Protein AF-A0A6N0LXG9-F1 (afdb_monomer)

Secondary structure (DSSP, 8-state):
-------HHHHHHHHT-S-SS-EEHHHHHHHHT-S-HHHHHHHHHHHS-BTTTEEEEEEPP-SSSSPPEEEEE-HHHHHHHHHHS-SHHHHHHHHHHHHHHHHHHHHHHHHS----THHHHHHHHHHHHHHHHHHHHHHHHHHHHHHHHHHHHHHHHHHHHHHHH-HHHHHHHHHHHHHHHHHHHH-TT---

Sequence (192 aa):
MTQLTFDKTLALSIYNSDEQFPIDLDDAWLWLGWASKQKALDCLVANFEEGTDFLTLGKKASNGGRPGKHIMLTVDCFKCFAMMSGTEQGKVIRKYFIECESIAKEANIKALPSVSTSKLTELKANDALVRHHIRVLESELAEKRMELQSIQKELFTEAKAVLDANPELARAVLDAREIIERAKQANKYLSV

Foldseek 3Di:
DPQDEDDPVNLVVLVPDPDQFSAWLVNLCSNLVPPDSVVLVVVLVVPHDDPRFKHFPQFDDDPDDDTDTTMTGGSVSSLVSLVPSPGPSSVVSVVVVVVVVVVVVVVVVVPPPPPPCVVVVVVVVVVVVVVVVVVVVVVVVVVVVVVVVVVVVVVVVVVVVVCVVCVPVVVVVVVVVVVLVVVCVVDVVSPD

Mean predicted aligned error: 14.53 Å

pLDDT: mean 88.17, std 10.86, range [38.28, 98.25]

Radius of gyration: 45.46 Å; Cα contacts (8 Å, |Δi|>4): 126; chains: 1; bounding box: 71×35×119 Å

Nearest PDB structures (foldseek):
  6r10-assembly1_G  TM=2.224E-01  e=5.012E+00  Thermus thermophilus HB8

Solvent-accessible surface area (backbone atoms only — not comparable to full-atom values): 10934 Å² total; per-residue (Å²): 129,82,82,75,70,80,47,76,67,56,53,50,54,57,69,70,44,93,55,77,48,71,38,47,50,76,56,52,32,59,39,32,55,53,96,42,65,66,62,47,49,54,53,45,66,73,75,49,49,79,80,77,30,29,42,77,84,47,72,37,90,52,103,64,79,83,59,47,78,32,40,27,24,18,70,67,42,51,52,54,46,24,65,67,60,82,27,73,44,4,52,53,54,34,51,51,53,53,49,51,54,50,51,51,50,52,51,52,65,69,65,48,77,83,70,72,58,65,63,58,54,52,52,52,54,52,51,54,51,52,56,51,53,51,54,52,52,53,51,54,50,51,53,54,51,51,54,51,52,51,51,53,51,51,53,50,54,52,55,48,52,58,43,71,75,35,55,65,62,50,50,53,54,51,54,52,50,52,52,50,54,52,48,33,71,78,33,82,85,62,75,124

Structure (mmCIF, N/CA/C/O backbone):
data_AF-A0A6N0LXG9-F1
#
_entry.id   AF-A0A6N0LXG9-F1
#
loop_
_atom_site.group_PDB
_atom_site.id
_atom_site.type_symbol
_atom_site.label_atom_id
_atom_site.label_alt_id
_atom_site.label_comp_id
_atom_site.label_asym_id
_atom_site.label_entity_id
_atom_site.label_seq_id
_atom_site.pdbx_PDB_ins_code
_atom_site.Cartn_x
_atom_site.Cartn_y
_atom_site.Cartn_z
_atom_site.occupancy
_atom_site.B_iso_or_equiv
_atom_site.auth_seq_id
_atom_site.auth_comp_id
_atom_site.auth_asym_id
_atom_site.auth_atom_id
_atom_site.pdbx_PDB_model_num
ATOM 1 N N . MET A 1 1 ? -22.051 -7.727 46.822 1.00 38.28 1 MET A N 1
ATOM 2 C CA . MET A 1 1 ? -21.808 -7.758 45.367 1.00 38.28 1 MET A CA 1
ATOM 3 C C . MET A 1 1 ? -20.443 -7.148 45.147 1.00 38.28 1 MET A C 1
ATOM 5 O O . MET A 1 1 ? -20.271 -5.967 45.417 1.00 38.28 1 MET A O 1
ATOM 9 N N . THR A 1 2 ? -19.457 -7.968 44.805 1.00 41.66 2 THR A N 1
ATOM 10 C CA . THR A 1 2 ? -18.150 -7.502 44.338 1.00 41.66 2 THR A CA 1
ATOM 11 C C . THR A 1 2 ? -18.393 -6.626 43.114 1.00 41.66 2 THR A C 1
ATOM 13 O O . THR A 1 2 ? -19.013 -7.082 42.157 1.00 41.66 2 THR A O 1
ATOM 16 N N . GLN A 1 3 ? -18.006 -5.350 43.165 1.00 52.50 3 GLN A N 1
ATOM 17 C CA . GLN A 1 3 ? -18.036 -4.514 41.969 1.00 52.50 3 GLN A CA 1
ATOM 18 C C . GLN A 1 3 ? -17.026 -5.110 40.993 1.00 52.50 3 GLN A C 1
ATOM 20 O O . GLN A 1 3 ? -15.826 -5.074 41.256 1.00 52.50 3 GLN A O 1
ATOM 25 N N . LEU A 1 4 ? -17.517 -5.741 39.928 1.00 61.47 4 LEU A N 1
ATOM 26 C CA . LEU A 1 4 ? -16.671 -6.282 38.878 1.00 61.47 4 LEU A CA 1
ATOM 27 C C . LEU A 1 4 ? -16.015 -5.092 38.169 1.00 61.47 4 LEU A C 1
ATOM 29 O O . LEU A 1 4 ? -16.681 -4.338 37.464 1.00 61.47 4 LEU A O 1
ATOM 33 N N . THR A 1 5 ? -14.732 -4.869 38.425 1.00 79.88 5 THR A N 1
ATOM 34 C CA . THR A 1 5 ? -13.948 -3.797 37.806 1.00 79.88 5 THR A CA 1
ATOM 35 C C . THR A 1 5 ? -13.254 -4.324 36.560 1.00 79.88 5 THR A C 1
ATOM 37 O O . THR A 1 5 ? -12.648 -5.392 36.613 1.00 79.88 5 THR A O 1
ATOM 40 N N . PHE A 1 6 ? -13.301 -3.571 35.460 1.00 86.19 6 PHE A N 1
ATOM 41 C CA . PHE A 1 6 ? -12.573 -3.927 34.245 1.00 86.19 6 PHE A CA 1
ATOM 42 C C . PHE A 1 6 ? -11.065 -3.825 34.479 1.00 86.19 6 PHE A C 1
ATOM 44 O O . PHE A 1 6 ? -10.564 -2.763 34.855 1.00 86.19 6 PHE A O 1
ATOM 51 N N . ASP A 1 7 ? -10.342 -4.918 34.253 1.00 89.56 7 ASP A N 1
ATOM 52 C CA . ASP A 1 7 ? -8.893 -4.987 34.405 1.00 89.56 7 ASP A CA 1
ATOM 53 C C . ASP A 1 7 ? -8.218 -5.613 33.172 1.00 89.56 7 ASP A C 1
ATOM 55 O O . ASP A 1 7 ? -8.866 -6.048 32.216 1.00 89.56 7 ASP A O 1
ATOM 59 N N . LYS A 1 8 ? -6.880 -5.634 33.177 1.00 88.44 8 LYS A N 1
ATOM 60 C CA . LYS A 1 8 ? -6.091 -6.167 32.054 1.00 88.44 8 LYS A CA 1
ATOM 61 C C . LYS A 1 8 ? -6.341 -7.662 31.824 1.00 88.44 8 LYS A C 1
ATOM 63 O O . LYS A 1 8 ? -6.274 -8.119 30.687 1.00 88.44 8 LYS A O 1
ATOM 68 N N . THR A 1 9 ? -6.603 -8.414 32.891 1.00 90.50 9 THR A N 1
ATOM 69 C CA . THR A 1 9 ? -6.843 -9.862 32.834 1.00 90.50 9 THR A CA 1
ATOM 70 C C . THR A 1 9 ? -8.153 -10.154 32.116 1.00 90.50 9 THR A C 1
ATOM 72 O O . THR A 1 9 ? -8.189 -10.980 31.206 1.00 90.50 9 THR A O 1
ATOM 75 N N . LEU A 1 10 ? -9.206 -9.426 32.482 1.00 91.12 10 LEU A N 1
ATOM 76 C CA . LEU A 1 10 ? -10.522 -9.511 31.871 1.00 91.12 10 LEU A CA 1
ATOM 77 C C . LEU A 1 10 ? -10.495 -9.065 30.409 1.00 91.12 10 LEU A C 1
ATOM 79 O O . LEU A 1 10 ? -11.074 -9.721 29.548 1.00 91.12 10 LEU A O 1
ATOM 83 N N . ALA A 1 11 ? -9.779 -7.981 30.104 1.00 90.25 11 ALA A N 1
ATOM 84 C CA . ALA A 1 11 ? -9.615 -7.538 28.725 1.00 90.25 11 ALA A CA 1
ATOM 85 C C . ALA A 1 11 ? -8.975 -8.628 27.848 1.00 90.25 11 ALA A C 1
ATOM 87 O O . ALA A 1 11 ? -9.426 -8.868 26.728 1.00 90.25 11 ALA A O 1
ATOM 88 N N . LEU A 1 12 ? -7.959 -9.321 28.374 1.00 90.00 12 LEU A N 1
ATOM 89 C CA . LEU A 1 12 ? -7.291 -10.415 27.676 1.00 90.00 12 LEU A CA 1
ATOM 90 C C . LEU A 1 12 ? -8.194 -11.649 27.529 1.00 90.00 12 LEU A C 1
ATOM 92 O O . LEU A 1 12 ? -8.190 -12.272 26.471 1.00 90.00 12 LEU A O 1
ATOM 96 N N . SER A 1 13 ? -8.983 -11.999 28.551 1.00 92.00 13 SER A N 1
ATOM 97 C CA . SER A 1 13 ? -9.905 -13.139 28.465 1.00 92.00 13 SER A CA 1
ATOM 98 C C . SER A 1 13 ? -11.022 -12.897 27.453 1.00 92.00 13 SER A C 1
ATOM 100 O O . SER A 1 13 ? -11.377 -13.805 26.714 1.00 92.00 13 SER A O 1
ATOM 102 N N . ILE A 1 14 ? -11.545 -11.670 27.394 1.00 91.81 14 ILE A N 1
ATOM 103 C CA . ILE A 1 14 ? -12.542 -11.255 26.403 1.00 91.81 14 ILE A CA 1
ATOM 104 C C . ILE A 1 14 ? -11.948 -11.312 24.991 1.00 91.81 14 ILE A C 1
ATOM 106 O O . ILE A 1 14 ? -12.593 -11.816 24.078 1.00 91.81 14 ILE A O 1
ATOM 110 N N . TYR A 1 15 ? -10.721 -10.814 24.807 1.00 88.50 15 TYR A N 1
ATOM 111 C CA . TYR A 1 15 ? -10.070 -10.781 23.494 1.00 88.50 15 TYR A CA 1
ATOM 112 C C . TYR A 1 15 ? -9.729 -12.177 22.955 1.00 88.50 15 TYR A C 1
ATOM 114 O O . TYR A 1 15 ? -9.795 -12.398 21.752 1.00 88.50 15 TYR A O 1
ATOM 122 N N . ASN A 1 16 ? -9.375 -13.114 23.837 1.00 90.25 16 ASN A N 1
ATOM 123 C CA . ASN A 1 16 ? -9.067 -14.500 23.474 1.00 90.25 16 ASN A CA 1
ATOM 124 C C . ASN A 1 16 ? -10.307 -15.408 23.424 1.00 90.25 16 ASN A C 1
ATOM 126 O O . ASN A 1 16 ? -10.156 -16.619 23.274 1.00 90.25 16 ASN A O 1
ATOM 130 N N . SER A 1 17 ? -11.508 -14.861 23.617 1.00 90.81 17 SER A N 1
ATOM 131 C CA . SER A 1 17 ? -12.741 -15.633 23.502 1.00 90.81 17 SER A CA 1
ATOM 132 C C . SER A 1 17 ? -13.005 -16.006 22.044 1.00 90.81 17 SER A C 1
ATOM 134 O O . SER A 1 17 ? -12.850 -15.174 21.152 1.00 90.81 17 SER A O 1
ATOM 136 N N . ASP A 1 18 ? -13.470 -17.233 21.813 1.00 92.00 18 ASP A N 1
ATOM 137 C CA . ASP A 1 18 ? -13.956 -17.677 20.500 1.00 92.00 18 ASP A CA 1
ATOM 138 C C . ASP A 1 18 ? -15.397 -17.196 20.219 1.00 92.00 18 ASP A C 1
ATOM 140 O O . ASP A 1 18 ? -15.926 -17.378 19.120 1.00 92.00 18 ASP A O 1
ATOM 144 N N . GLU A 1 19 ? -16.065 -16.593 21.208 1.00 93.44 19 GLU A N 1
ATOM 145 C CA . GLU A 1 19 ? -17.415 -16.056 21.049 1.00 93.44 19 GLU A CA 1
ATOM 146 C C . GLU A 1 19 ? -17.406 -14.729 20.283 1.00 93.44 19 GLU A C 1
ATOM 148 O O . GLU A 1 19 ? -16.658 -13.808 20.602 1.00 93.44 19 GLU A O 1
ATOM 153 N N . GLN A 1 20 ? -18.315 -14.588 19.315 1.00 93.94 20 GLN A N 1
ATOM 154 C CA . GLN A 1 20 ? -18.438 -13.365 18.514 1.00 93.94 20 GLN A CA 1
ATOM 155 C C . GLN A 1 20 ? -18.922 -12.155 19.336 1.00 93.94 20 GLN A C 1
ATOM 157 O O . GLN A 1 20 ? -18.486 -11.029 19.094 1.00 93.94 20 GLN A O 1
ATOM 162 N N . PHE A 1 21 ? -19.798 -12.381 20.323 1.00 96.69 21 PHE A N 1
ATOM 163 C CA . PHE A 1 21 ? -20.373 -11.344 21.191 1.00 96.69 21 PHE A CA 1
ATOM 164 C C . PHE A 1 21 ? -20.108 -11.669 22.674 1.00 96.69 21 PHE A C 1
ATOM 166 O O . PHE A 1 21 ? -21.042 -12.020 23.394 1.00 96.69 21 PHE A O 1
ATOM 173 N N . PRO A 1 22 ? -18.849 -11.596 23.144 1.00 96.06 22 PRO A N 1
ATOM 174 C CA . PRO A 1 22 ? -18.457 -12.127 24.452 1.00 96.06 22 PRO A CA 1
ATOM 175 C C . PRO A 1 22 ? -18.819 -11.220 25.641 1.00 96.06 22 PRO A C 1
ATOM 177 O O . PRO A 1 22 ? -18.541 -11.572 26.785 1.00 96.06 22 PRO A O 1
ATOM 180 N N . ILE A 1 23 ? -19.368 -10.021 25.409 1.00 95.62 23 ILE A N 1
ATOM 181 C CA . ILE A 1 23 ? -19.534 -8.996 26.451 1.00 95.62 23 ILE A CA 1
ATOM 182 C C . ILE A 1 23 ? -21.012 -8.720 26.720 1.00 95.62 23 ILE A C 1
ATOM 184 O O . ILE A 1 23 ? -21.714 -8.244 25.836 1.00 95.62 23 ILE A O 1
ATOM 188 N N . ASP A 1 24 ? -21.477 -8.918 27.953 1.00 94.69 24 ASP A N 1
ATOM 189 C CA . ASP A 1 24 ? -22.828 -8.521 28.370 1.00 94.69 24 ASP A CA 1
ATOM 190 C C . ASP A 1 24 ? -22.909 -7.001 28.608 1.00 94.69 24 ASP A C 1
ATOM 192 O O . ASP A 1 24 ? -22.042 -6.403 29.252 1.00 94.69 24 ASP A O 1
ATOM 196 N N . LEU A 1 25 ? -23.976 -6.357 28.125 1.00 94.75 25 LEU A N 1
ATOM 197 C CA . LEU A 1 25 ? -24.234 -4.934 28.353 1.00 94.75 25 LEU A CA 1
ATOM 198 C C . LEU A 1 25 ? -24.344 -4.575 29.844 1.00 94.75 25 LEU A C 1
ATOM 200 O O . LEU A 1 25 ? -24.007 -3.451 30.215 1.00 94.75 25 LEU A O 1
ATOM 204 N N . ASP A 1 26 ? -24.839 -5.484 30.691 1.00 91.69 26 ASP A N 1
ATOM 205 C CA . ASP A 1 26 ? -24.892 -5.279 32.145 1.00 91.69 26 ASP A CA 1
ATOM 206 C C . ASP A 1 26 ? -23.502 -5.024 32.722 1.00 91.69 26 ASP A C 1
ATOM 208 O O . ASP A 1 26 ? -23.316 -4.094 33.510 1.00 91.69 26 ASP A O 1
ATOM 212 N N . ASP A 1 27 ? -22.525 -5.802 32.272 1.00 93.69 27 ASP A N 1
ATOM 213 C CA . ASP A 1 27 ? -21.149 -5.672 32.714 1.00 93.69 27 ASP A CA 1
ATOM 214 C C . ASP A 1 27 ? -20.472 -4.476 32.036 1.00 93.69 27 ASP A C 1
ATOM 216 O O . ASP A 1 27 ? -19.871 -3.636 32.708 1.00 93.69 27 ASP A O 1
ATOM 220 N N . ALA A 1 28 ? -20.658 -4.322 30.720 1.00 94.31 28 ALA A N 1
ATOM 221 C CA . ALA A 1 28 ? -20.088 -3.222 29.948 1.00 94.31 28 ALA A CA 1
ATOM 222 C C . ALA A 1 28 ? -20.496 -1.848 30.490 1.00 94.31 28 ALA A C 1
ATOM 224 O O . ALA A 1 28 ? -19.655 -0.959 30.617 1.00 94.31 28 ALA A O 1
ATOM 225 N N . TRP A 1 29 ? -21.771 -1.658 30.845 1.00 93.62 29 TRP A N 1
ATOM 226 C CA . TRP A 1 29 ? -22.235 -0.434 31.500 1.00 93.62 29 TRP A CA 1
ATOM 227 C C . TRP A 1 29 ? -21.420 -0.163 32.765 1.00 93.62 29 TRP A C 1
ATOM 229 O O . TRP A 1 29 ? -20.878 0.940 32.911 1.00 93.62 29 TRP A O 1
ATOM 239 N N . LEU A 1 30 ? -21.359 -1.138 33.676 1.00 93.25 30 LEU A N 1
ATOM 240 C CA . LEU A 1 30 ? -20.710 -0.981 34.976 1.00 93.25 30 LEU A CA 1
ATOM 241 C C . LEU A 1 30 ? -19.224 -0.660 34.809 1.00 93.25 30 LEU A C 1
ATOM 243 O O . LEU A 1 30 ? -18.733 0.292 35.416 1.00 93.25 30 LEU A O 1
ATOM 247 N N . TRP A 1 31 ? -18.541 -1.383 33.923 1.00 94.94 31 TRP A N 1
ATOM 248 C CA . TRP A 1 31 ? -17.139 -1.158 33.576 1.00 94.94 31 TRP A CA 1
ATOM 249 C C . TRP A 1 31 ? -16.891 0.238 33.022 1.00 94.94 31 TRP A C 1
ATOM 251 O O . TRP A 1 31 ? -15.937 0.901 33.414 1.00 94.94 31 TRP A O 1
ATOM 261 N N . LEU A 1 32 ? -17.771 0.710 32.141 1.00 93.69 32 LEU A N 1
ATOM 262 C CA . LEU A 1 32 ? -17.681 2.042 31.555 1.00 93.69 32 LEU A CA 1
ATOM 263 C C . LEU A 1 32 ? -18.129 3.144 32.518 1.00 93.69 32 LEU A C 1
ATOM 265 O O . LEU A 1 32 ? -17.981 4.317 32.193 1.00 93.69 32 LEU A O 1
ATOM 269 N N . GLY A 1 33 ? -18.657 2.824 33.699 1.00 92.62 33 GLY A N 1
ATOM 270 C CA . GLY A 1 33 ? -19.028 3.817 34.705 1.00 92.62 33 GLY A CA 1
ATOM 271 C C . GLY A 1 33 ? -20.192 4.719 34.289 1.00 92.62 33 GLY A C 1
ATOM 272 O O . GLY A 1 33 ? -20.247 5.879 34.702 1.00 92.62 33 GLY A O 1
ATOM 273 N N . TRP A 1 34 ? -21.119 4.227 33.459 1.00 91.25 34 TRP A N 1
ATOM 274 C CA . TRP A 1 34 ? -22.343 4.978 33.167 1.00 91.25 34 TRP A CA 1
ATOM 275 C C . TRP A 1 34 ? -23.231 5.085 34.411 1.00 91.25 34 TRP A C 1
ATOM 277 O O . TRP A 1 34 ? -23.392 4.133 35.173 1.00 91.25 34 TRP A O 1
ATOM 287 N N . ALA A 1 35 ? -23.883 6.237 34.581 1.00 89.19 35 ALA A N 1
ATOM 288 C CA . ALA A 1 35 ? -24.785 6.468 35.710 1.00 89.19 35 ALA A CA 1
ATOM 289 C C . ALA A 1 35 ? -26.055 5.594 35.666 1.00 89.19 35 ALA A C 1
ATOM 291 O O . ALA A 1 35 ? -26.660 5.335 36.703 1.00 89.19 35 ALA A O 1
ATOM 292 N N . SER A 1 36 ? -26.489 5.154 34.480 1.00 91.69 36 SER A N 1
ATOM 293 C CA . SER A 1 36 ? -27.650 4.272 34.334 1.00 91.69 36 SER A CA 1
ATOM 294 C C . SER A 1 36 ? -27.535 3.349 33.122 1.00 91.69 36 SER A C 1
ATOM 296 O O . SER A 1 36 ? -27.054 3.766 32.065 1.00 91.69 36 SER A O 1
ATOM 298 N N . LYS A 1 37 ? -28.077 2.125 33.250 1.00 90.81 37 LYS A N 1
ATOM 299 C CA . LYS A 1 37 ? -28.194 1.169 32.133 1.00 90.81 37 LYS A CA 1
ATOM 300 C C . LYS A 1 37 ? -28.897 1.770 30.940 1.00 90.81 37 LYS A C 1
ATOM 302 O O . LYS A 1 37 ? -28.497 1.540 29.812 1.00 90.81 37 LYS A O 1
ATOM 307 N N . GLN A 1 38 ? -29.983 2.497 31.204 1.00 91.75 38 GLN A N 1
ATOM 308 C CA . GLN A 1 38 ? -30.845 2.994 30.144 1.00 91.75 38 GLN A CA 1
ATOM 309 C C . GLN A 1 38 ? -30.081 3.968 29.251 1.00 91.75 38 GLN A C 1
ATOM 311 O O . GLN A 1 38 ? -30.148 3.836 28.042 1.00 91.75 38 GLN A O 1
ATOM 316 N N . LYS A 1 39 ? -29.260 4.856 29.830 1.00 92.38 39 LYS A N 1
ATOM 317 C CA . LYS A 1 39 ? -28.412 5.761 29.044 1.00 92.38 39 LYS A CA 1
ATOM 318 C C . LYS A 1 39 ? -27.364 5.012 28.226 1.00 92.38 39 LYS A C 1
ATOM 320 O O . LYS A 1 39 ? -27.130 5.370 27.078 1.00 92.38 39 LYS A O 1
ATOM 325 N N . ALA A 1 40 ? -26.751 3.980 28.809 1.00 93.75 40 ALA A N 1
ATOM 326 C CA . ALA A 1 40 ? -25.815 3.124 28.088 1.00 93.75 40 ALA A CA 1
ATOM 327 C C . ALA A 1 40 ? -26.509 2.414 26.911 1.00 93.75 40 ALA A C 1
ATOM 329 O O . ALA A 1 40 ? -25.985 2.412 25.803 1.00 93.75 40 ALA A O 1
ATOM 330 N N . LEU A 1 41 ? -27.714 1.886 27.133 1.00 94.44 41 LEU A N 1
ATOM 331 C CA . LEU A 1 41 ? -28.529 1.240 26.109 1.00 94.44 41 LEU A CA 1
ATOM 332 C C . LEU A 1 41 ? -28.951 2.210 24.998 1.00 94.44 41 LEU A C 1
ATOM 334 O O . LEU A 1 41 ? -28.816 1.877 23.827 1.00 94.44 41 LEU A O 1
ATOM 338 N N . ASP A 1 42 ? -29.438 3.398 25.352 1.00 94.06 42 ASP A N 1
ATOM 339 C CA . ASP A 1 42 ? -29.855 4.414 24.382 1.00 94.06 42 ASP A CA 1
ATOM 340 C C . ASP A 1 42 ? -28.664 4.848 23.514 1.00 94.06 42 ASP A C 1
ATOM 342 O O . ASP A 1 42 ? -28.792 4.977 22.300 1.00 94.06 42 ASP A O 1
ATOM 346 N N . CYS A 1 43 ? -27.485 5.011 24.126 1.00 94.19 43 CYS A N 1
ATOM 347 C CA . CYS A 1 43 ? -26.245 5.310 23.413 1.00 94.19 43 CYS A CA 1
ATOM 348 C C . CYS A 1 43 ? -25.825 4.162 22.485 1.00 94.19 43 CYS A C 1
ATOM 350 O O . CYS A 1 43 ? -25.453 4.417 21.341 1.00 94.19 43 CYS A O 1
ATOM 352 N N . LEU A 1 44 ? -25.919 2.912 22.950 1.00 96.00 44 LEU A N 1
ATOM 353 C CA . LEU A 1 44 ? -25.596 1.732 22.150 1.00 96.00 44 LEU A CA 1
ATOM 354 C C . LEU A 1 44 ? -26.483 1.666 20.897 1.00 96.00 44 LEU A C 1
ATOM 356 O O . LEU A 1 44 ? -25.980 1.644 19.782 1.00 96.00 44 LEU A O 1
ATOM 360 N N . VAL A 1 45 ? -27.804 1.718 21.079 1.00 95.19 45 VAL A N 1
ATOM 361 C CA . VAL A 1 45 ? -28.780 1.601 19.981 1.00 95.19 45 VAL A CA 1
ATOM 362 C C . VAL A 1 45 ? -28.702 2.780 19.006 1.00 95.19 45 VAL A C 1
ATOM 364 O O . VAL A 1 45 ? -29.019 2.623 17.832 1.00 95.19 45 VAL A O 1
ATOM 367 N N . ALA A 1 46 ? -28.288 3.964 19.465 1.00 96.44 46 ALA A N 1
ATOM 368 C CA . ALA A 1 46 ? -28.161 5.138 18.604 1.00 96.44 46 ALA A CA 1
ATOM 369 C C . ALA A 1 46 ? -26.894 5.143 17.730 1.00 96.44 46 ALA A C 1
ATOM 371 O O . ALA A 1 46 ? -26.886 5.829 16.711 1.00 96.44 46 ALA A O 1
ATOM 372 N N . ASN A 1 47 ? -25.824 4.446 18.134 1.00 96.81 47 ASN A N 1
ATOM 373 C CA . ASN A 1 47 ? -24.501 4.571 17.503 1.00 96.81 47 ASN A CA 1
ATOM 374 C C . ASN A 1 47 ? -23.948 3.268 16.912 1.00 96.81 47 ASN A C 1
ATOM 376 O O . ASN A 1 47 ? -22.935 3.319 16.219 1.00 96.81 47 ASN A O 1
ATOM 380 N N . PHE A 1 48 ? -24.581 2.128 17.185 1.00 97.31 48 PHE A N 1
ATOM 381 C CA . PHE A 1 48 ? -24.112 0.805 16.777 1.00 97.31 48 PHE A CA 1
ATOM 382 C C . PHE A 1 48 ? -25.230 0.006 16.104 1.00 97.31 48 PHE A C 1
ATOM 384 O O . PHE A 1 48 ? -26.414 0.267 16.329 1.00 97.31 48 PHE A O 1
ATOM 391 N N . GLU A 1 49 ? -24.859 -0.974 15.285 1.00 97.62 49 GLU A N 1
ATOM 392 C CA . GLU A 1 49 ? -25.794 -1.775 14.495 1.00 97.62 49 GLU A CA 1
ATOM 393 C C . GLU A 1 49 ? -26.107 -3.127 15.163 1.00 97.62 49 GLU A C 1
ATOM 395 O O . GLU A 1 49 ? -25.217 -3.924 15.472 1.00 97.62 49 GLU A O 1
ATOM 400 N N . GLU A 1 50 ? -27.396 -3.419 15.362 1.00 96.69 50 GLU A N 1
ATOM 401 C CA . GLU A 1 50 ? -27.845 -4.730 15.844 1.00 96.69 50 GLU A CA 1
ATOM 402 C C . GLU A 1 50 ? -27.609 -5.807 14.770 1.00 96.69 50 GLU A C 1
ATOM 404 O O . GLU A 1 50 ? -27.974 -5.630 13.612 1.00 96.69 50 GLU A O 1
ATOM 409 N N . GLY A 1 51 ? -27.015 -6.939 15.149 1.00 95.81 51 GLY A N 1
ATOM 410 C CA . GLY A 1 51 ? -26.595 -8.007 14.233 1.00 95.81 51 GLY A CA 1
ATOM 411 C C . GLY A 1 51 ? -25.116 -7.943 13.847 1.00 95.81 51 GLY A C 1
ATOM 412 O O . GLY A 1 51 ? -24.528 -8.988 13.570 1.00 95.81 51 GLY A O 1
ATOM 413 N N . THR A 1 52 ? -24.510 -6.754 13.903 1.00 96.19 52 THR A N 1
ATOM 414 C CA . THR A 1 52 ? -23.087 -6.533 13.596 1.00 96.19 52 THR A CA 1
ATOM 415 C C . THR A 1 52 ? -22.290 -6.243 14.868 1.00 96.19 52 THR A C 1
ATOM 417 O O . THR A 1 52 ? -21.344 -6.957 15.193 1.00 96.19 52 THR A O 1
ATOM 420 N N . ASP A 1 53 ? -22.697 -5.220 15.619 1.00 97.75 53 ASP A N 1
ATOM 421 C CA . ASP A 1 53 ? -21.983 -4.717 16.794 1.00 97.75 53 ASP A CA 1
ATOM 422 C C . ASP A 1 53 ? -22.512 -5.315 18.103 1.00 97.75 53 ASP A C 1
ATOM 424 O O . ASP A 1 53 ? -21.753 -5.562 19.044 1.00 97.75 53 ASP A O 1
ATOM 428 N N . PHE A 1 54 ? -23.820 -5.573 18.169 1.00 97.88 54 PHE A N 1
ATOM 429 C CA . PHE A 1 54 ? -24.465 -6.199 19.321 1.00 97.88 54 PHE A CA 1
ATOM 430 C C . PHE A 1 54 ? -25.644 -7.095 18.921 1.00 97.88 54 PHE A C 1
ATOM 432 O O . PHE A 1 54 ? -26.217 -6.948 17.845 1.00 97.88 54 PHE A O 1
ATOM 439 N N . LEU A 1 55 ? -26.042 -8.005 19.812 1.00 96.62 55 LEU A N 1
ATOM 440 C CA . LEU A 1 55 ? -27.210 -8.876 19.665 1.00 96.62 55 LEU A CA 1
ATOM 441 C C . LEU A 1 55 ? -28.159 -8.748 20.853 1.00 96.62 55 LEU A C 1
ATOM 443 O O . LEU A 1 55 ? -27.724 -8.792 22.004 1.00 96.62 55 LEU A O 1
ATOM 447 N N . THR A 1 56 ? -29.466 -8.700 20.585 1.00 94.62 56 THR A N 1
ATOM 448 C CA . THR A 1 56 ? -30.499 -8.870 21.615 1.00 94.62 56 THR A CA 1
ATOM 449 C C . THR A 1 56 ? -30.937 -10.334 21.704 1.00 94.62 56 THR A C 1
ATOM 451 O O . THR A 1 56 ? -31.668 -10.830 20.852 1.00 94.62 56 THR A O 1
ATOM 454 N N . LEU A 1 57 ? -30.572 -11.023 22.787 1.00 89.31 57 LEU A N 1
ATOM 455 C CA . LEU A 1 57 ? -30.897 -12.442 23.005 1.00 89.31 57 LEU A CA 1
ATOM 456 C C . LEU A 1 57 ? -32.277 -12.673 23.654 1.00 89.31 57 LEU A C 1
ATOM 458 O O . LEU A 1 57 ? -32.640 -13.799 23.989 1.00 89.31 57 LEU A O 1
ATOM 462 N N . GLY A 1 58 ? -33.055 -11.608 23.865 1.00 84.75 58 GLY A N 1
ATOM 463 C CA . GLY A 1 58 ? -34.385 -11.651 24.477 1.00 84.75 58 GLY A CA 1
ATOM 464 C C . GLY A 1 58 ? -34.438 -10.961 25.839 1.00 84.75 58 GLY A C 1
ATOM 465 O O . GLY A 1 58 ? -33.810 -9.923 26.048 1.00 84.75 58 GLY A O 1
ATOM 466 N N . LYS A 1 59 ? -35.243 -11.495 26.766 1.00 84.44 59 LYS A N 1
ATOM 467 C CA . LYS A 1 59 ? -35.399 -10.949 28.125 1.00 84.44 59 LYS A CA 1
ATOM 468 C C . LYS A 1 59 ? -34.499 -11.699 29.103 1.00 84.44 59 LYS A C 1
ATOM 470 O O . LYS A 1 59 ? -34.548 -12.924 29.154 1.00 84.44 59 LYS A O 1
ATOM 475 N N . LYS A 1 60 ? -33.746 -10.968 29.924 1.00 80.19 60 LYS A N 1
ATOM 476 C CA . LYS A 1 60 ? -32.986 -11.536 31.045 1.00 80.19 60 LYS A CA 1
ATOM 477 C C . LYS A 1 60 ? -33.914 -11.663 32.254 1.00 80.19 60 LYS A C 1
ATOM 479 O O . LYS A 1 60 ? -34.622 -10.706 32.576 1.00 80.19 60 LYS A O 1
ATOM 484 N N . ALA A 1 61 ? -33.951 -12.832 32.894 1.00 73.56 61 ALA A N 1
ATOM 485 C CA . ALA A 1 61 ? -34.768 -13.042 34.088 1.00 73.56 61 ALA A CA 1
ATOM 486 C C . ALA A 1 61 ? -34.356 -12.053 35.192 1.00 73.56 61 ALA A C 1
ATOM 488 O O . ALA A 1 61 ? -33.167 -11.858 35.440 1.00 73.56 61 ALA A O 1
ATOM 489 N N . SER A 1 62 ? -35.332 -11.415 35.837 1.00 73.31 62 SER A N 1
ATOM 490 C CA . SER A 1 62 ? -35.097 -10.512 36.962 1.00 73.31 62 SER A CA 1
ATOM 491 C C . SER A 1 62 ? -35.664 -11.116 38.244 1.00 73.31 62 SER A C 1
ATOM 493 O O . SER A 1 62 ? -36.777 -11.638 38.254 1.00 73.31 62 SER A O 1
ATOM 495 N 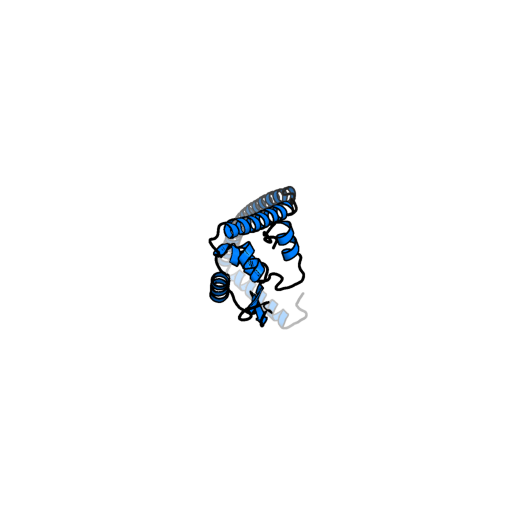N . ASN A 1 63 ? -34.939 -10.982 39.358 1.00 63.81 63 ASN A N 1
ATOM 496 C CA . ASN A 1 63 ? -35.412 -11.385 40.692 1.00 63.81 63 ASN A CA 1
ATOM 497 C C . ASN A 1 63 ? -36.426 -10.373 41.292 1.00 63.81 63 ASN A C 1
ATOM 499 O O . ASN A 1 63 ? -36.592 -10.295 42.505 1.00 63.81 63 ASN A O 1
ATOM 503 N N . GLY A 1 64 ? -37.078 -9.573 40.436 1.00 56.53 64 GLY A N 1
ATOM 504 C CA . GLY A 1 64 ? -38.014 -8.492 40.762 1.00 56.53 64 GLY A CA 1
ATOM 505 C C . GLY A 1 64 ? -38.090 -7.440 39.639 1.00 56.53 64 GLY A C 1
ATOM 506 O O . GLY A 1 64 ? -37.091 -7.159 38.980 1.00 56.53 64 GLY A O 1
ATOM 507 N N . GLY A 1 65 ? -39.271 -6.856 39.393 1.00 68.50 65 GLY A N 1
ATOM 508 C CA . GLY A 1 65 ? -39.489 -5.808 38.376 1.00 68.50 65 GLY A CA 1
ATOM 509 C C . GLY A 1 65 ? -39.669 -6.306 36.928 1.00 68.50 65 GLY A C 1
ATOM 510 O O . GLY A 1 65 ? -39.786 -7.503 36.680 1.00 68.50 65 GLY A O 1
ATOM 511 N N . ARG A 1 66 ? -39.722 -5.376 35.955 1.00 69.94 66 ARG A N 1
ATOM 512 C CA . ARG A 1 66 ? -39.862 -5.696 34.517 1.00 69.94 66 ARG A CA 1
ATOM 513 C C . ARG A 1 66 ? -38.539 -6.270 33.976 1.00 69.94 66 ARG A C 1
ATOM 515 O O . ARG A 1 66 ? -37.528 -5.576 34.073 1.00 69.94 66 ARG A O 1
ATOM 522 N N . PRO A 1 67 ? -38.535 -7.465 33.355 1.00 72.81 67 PRO A N 1
ATOM 523 C CA . PRO A 1 67 ? -37.330 -8.051 32.766 1.00 72.81 67 PRO A CA 1
ATOM 524 C C . PRO A 1 67 ? -36.702 -7.130 31.712 1.00 72.81 67 PRO A C 1
ATOM 526 O O . PRO A 1 67 ? -37.400 -6.658 30.806 1.00 72.81 67 PRO A O 1
ATOM 529 N N . GLY A 1 68 ? -35.396 -6.882 31.830 1.00 79.31 68 GLY A N 1
ATOM 530 C CA . GLY A 1 68 ? -34.619 -6.091 30.871 1.00 79.31 68 GLY A CA 1
ATOM 531 C C . GLY A 1 68 ? -34.217 -6.895 29.630 1.00 79.31 68 GLY A C 1
ATOM 532 O O . GLY A 1 68 ? -34.277 -8.126 29.633 1.00 79.31 68 GLY A O 1
ATOM 533 N N . LYS A 1 69 ? -33.791 -6.205 28.564 1.00 86.88 69 LYS A N 1
ATOM 534 C CA . LYS A 1 69 ? -33.188 -6.855 27.388 1.00 86.88 69 LYS A CA 1
ATOM 535 C C . LYS A 1 69 ? -31.827 -7.458 27.762 1.00 86.88 69 LYS A C 1
ATOM 537 O O . LYS A 1 69 ? -31.038 -6.795 28.441 1.00 86.88 69 LYS A O 1
ATOM 542 N N . HIS A 1 70 ? -31.578 -8.690 27.325 1.00 92.88 70 HIS A N 1
ATOM 543 C CA . HIS A 1 70 ? -30.268 -9.335 27.375 1.00 92.88 70 HIS A CA 1
ATOM 544 C C . HIS A 1 70 ? -29.519 -8.977 26.094 1.00 92.88 70 HIS A C 1
ATOM 546 O O . HIS A 1 70 ? -29.980 -9.335 25.009 1.00 92.88 70 HIS A O 1
ATOM 552 N N . ILE A 1 71 ? -28.443 -8.205 26.222 1.00 95.94 71 ILE A N 1
ATOM 553 C CA . ILE A 1 71 ? -27.715 -7.645 25.084 1.00 95.94 71 ILE A CA 1
ATOM 554 C C . ILE A 1 71 ? -26.251 -8.024 25.213 1.00 95.94 71 ILE A C 1
ATOM 556 O O . ILE A 1 71 ? -25.656 -7.773 26.258 1.00 95.94 71 ILE A O 1
ATOM 560 N N . MET A 1 72 ? -25.706 -8.590 24.142 1.00 96.81 72 MET A N 1
ATOM 561 C CA . MET A 1 72 ? -24.310 -9.003 24.040 1.00 96.81 72 MET A CA 1
ATOM 562 C C . MET A 1 72 ? -23.605 -8.170 22.969 1.00 96.81 72 MET A C 1
ATOM 564 O O . MET A 1 72 ? -24.193 -7.913 21.923 1.00 96.81 72 MET A O 1
ATOM 568 N N . LEU A 1 73 ? -22.372 -7.740 23.216 1.00 97.50 73 LEU A N 1
ATOM 569 C CA . LEU A 1 73 ? -21.589 -6.847 22.364 1.00 97.50 73 LEU A CA 1
ATOM 570 C C . LEU A 1 73 ? -20.359 -7.578 21.824 1.00 97.50 73 LEU A C 1
ATOM 572 O O . LEU A 1 73 ? -19.771 -8.411 22.520 1.00 97.50 73 LEU A O 1
ATOM 576 N N . THR A 1 74 ? -19.930 -7.219 20.614 1.00 97.69 74 THR A N 1
ATOM 577 C CA . THR A 1 74 ? -18.600 -7.593 20.120 1.00 97.69 74 THR A CA 1
ATOM 578 C C . THR A 1 74 ? -17.510 -6.844 20.890 1.00 97.69 74 THR A C 1
ATOM 580 O O . THR A 1 74 ? -17.737 -5.783 21.484 1.00 97.69 74 THR A O 1
ATOM 583 N N . VAL A 1 75 ? -16.286 -7.376 20.854 1.00 95.50 75 VAL A N 1
ATOM 584 C CA . VAL A 1 75 ? -15.119 -6.717 21.462 1.00 95.50 75 VAL A CA 1
ATOM 585 C C . VAL A 1 75 ? -14.871 -5.345 20.830 1.00 95.50 75 VAL A C 1
ATOM 587 O O . VAL A 1 75 ? -14.593 -4.378 21.539 1.00 95.50 75 VAL A O 1
ATOM 590 N N . ASP A 1 76 ? -15.010 -5.236 19.509 1.00 95.50 76 ASP A N 1
ATOM 591 C C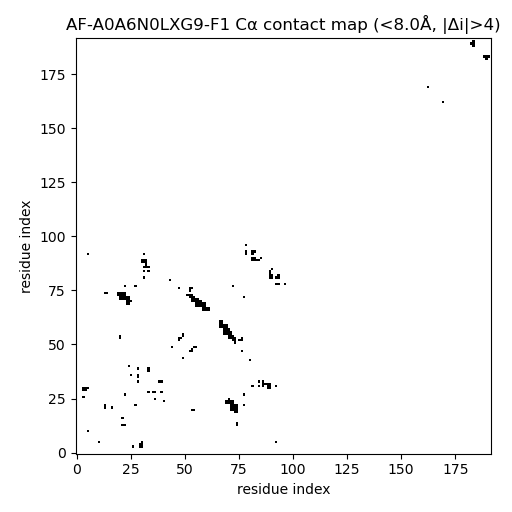A . ASP A 1 76 ? -14.792 -3.979 18.791 1.00 95.50 76 ASP A CA 1
ATOM 592 C C . ASP A 1 76 ? -15.889 -2.949 19.078 1.00 95.50 76 ASP A C 1
ATOM 594 O O . ASP A 1 76 ? -15.572 -1.782 19.329 1.00 95.50 76 ASP A O 1
ATOM 598 N N . CYS A 1 77 ? -17.152 -3.380 19.177 1.00 96.88 77 CYS A N 1
ATOM 599 C CA . CYS A 1 77 ? -18.239 -2.524 19.647 1.00 96.88 77 CYS A CA 1
ATOM 600 C C . CYS A 1 77 ? -17.924 -1.964 21.038 1.00 96.88 77 CYS A C 1
ATOM 602 O O . CYS A 1 77 ? -17.999 -0.755 21.248 1.00 96.88 77 CYS A O 1
ATOM 604 N N . PHE A 1 78 ? -17.486 -2.805 21.980 1.00 96.00 78 PHE A N 1
ATOM 605 C CA . PHE A 1 78 ? -17.135 -2.352 23.325 1.00 96.00 78 PHE A CA 1
ATOM 606 C C . PHE A 1 78 ? -15.961 -1.363 23.348 1.00 96.00 78 PHE A C 1
ATOM 608 O O . PHE A 1 78 ? -16.023 -0.371 24.077 1.00 96.00 78 PHE A O 1
ATOM 615 N N . LYS A 1 79 ? -14.915 -1.573 22.534 1.00 94.38 79 LYS A N 1
ATOM 616 C CA . LYS A 1 79 ? -13.807 -0.607 22.397 1.00 94.38 79 LYS A CA 1
ATOM 617 C C . LYS A 1 79 ? -14.329 0.755 21.948 1.00 94.38 79 LYS A C 1
ATOM 619 O O . LYS A 1 79 ? -14.052 1.762 22.601 1.00 94.38 79 LYS A O 1
ATOM 624 N N . CYS A 1 80 ? -15.113 0.790 20.873 1.00 95.38 80 CYS A N 1
ATOM 625 C CA . CYS A 1 80 ? -15.729 2.014 20.363 1.00 95.38 80 CYS A CA 1
ATOM 626 C C . CYS A 1 80 ? -16.653 2.650 21.410 1.00 95.38 80 CYS A C 1
ATOM 628 O O . CYS A 1 80 ? -16.601 3.858 21.648 1.00 95.38 80 CYS A O 1
ATOM 630 N N . PHE A 1 81 ? -17.434 1.836 22.118 1.00 95.06 81 PHE A N 1
ATOM 631 C CA . PHE A 1 81 ? -18.338 2.298 23.160 1.00 95.06 81 PHE A CA 1
ATOM 632 C C . PHE A 1 81 ? -17.582 2.940 24.334 1.00 95.06 81 PHE A C 1
ATOM 634 O O . PHE A 1 81 ? -17.985 3.998 24.827 1.00 95.06 81 PHE A O 1
ATOM 641 N N . ALA A 1 82 ? -16.426 2.385 24.715 1.00 93.75 82 ALA A N 1
ATOM 642 C CA . ALA A 1 82 ? -15.514 2.987 25.685 1.00 93.75 82 ALA A CA 1
ATOM 643 C C . ALA A 1 82 ? -14.945 4.330 25.212 1.00 93.75 82 ALA A C 1
ATOM 645 O O . ALA A 1 82 ? -14.773 5.252 26.011 1.00 93.75 82 ALA A O 1
ATOM 646 N N . MET A 1 83 ? -14.676 4.472 23.910 1.00 92.50 83 MET A N 1
ATOM 647 C CA . MET A 1 83 ? -14.206 5.736 23.342 1.00 92.50 83 MET A CA 1
ATOM 648 C C . MET A 1 83 ? -15.275 6.833 23.377 1.00 92.50 83 MET A C 1
ATOM 650 O O . MET A 1 83 ? -14.923 8.007 23.527 1.00 92.50 83 MET A O 1
ATOM 654 N N . MET A 1 84 ? -16.551 6.455 23.265 1.00 91.50 84 MET A N 1
ATOM 655 C CA . MET A 1 84 ? -17.694 7.370 23.202 1.00 91.50 84 MET A CA 1
ATOM 656 C C . MET A 1 84 ? -18.305 7.709 24.564 1.00 91.50 84 MET A C 1
ATOM 658 O O . MET A 1 84 ? -19.003 8.715 24.675 1.00 91.50 84 MET A O 1
ATOM 662 N N . SER A 1 85 ? -18.065 6.906 25.606 1.00 88.69 85 SER A N 1
ATOM 663 C CA . SER A 1 85 ? -18.805 7.029 26.869 1.00 88.69 85 SER A CA 1
ATOM 664 C C . SER A 1 85 ? -18.615 8.363 27.597 1.00 88.69 85 SER A C 1
ATOM 666 O O . SER A 1 85 ? -19.465 8.755 28.392 1.00 88.69 85 SER A O 1
ATOM 668 N N . GLY A 1 86 ? -17.497 9.060 27.370 1.00 88.19 86 GLY A N 1
ATOM 669 C CA . GLY A 1 86 ? -17.190 10.340 28.018 1.00 88.19 86 GLY A CA 1
ATOM 670 C C . GLY A 1 86 ? -16.966 10.255 29.536 1.00 88.19 86 GLY A C 1
ATOM 671 O O . GLY A 1 86 ? -16.752 11.281 30.181 1.00 88.19 86 GLY A O 1
ATOM 672 N N . THR A 1 87 ? -16.981 9.051 30.112 1.00 93.00 87 THR A N 1
ATOM 673 C CA . THR A 1 87 ? -16.779 8.778 31.540 1.00 93.00 87 THR A CA 1
ATOM 674 C C . THR A 1 87 ? -15.294 8.633 31.878 1.00 93.00 87 THR A C 1
ATOM 676 O O . THR A 1 87 ? -14.480 8.287 31.022 1.00 93.00 87 THR A O 1
ATOM 679 N N . GLU A 1 88 ? -14.913 8.843 33.143 1.00 93.25 88 GLU A N 1
ATOM 680 C CA . GLU A 1 88 ? -13.521 8.626 33.575 1.00 93.25 88 GLU A CA 1
ATOM 681 C C . GLU A 1 88 ? -13.080 7.167 33.393 1.00 93.25 88 GLU A C 1
ATOM 683 O O . GLU A 1 88 ? -11.978 6.917 32.907 1.00 93.25 88 GLU A O 1
ATOM 688 N N . GLN A 1 89 ? -13.961 6.202 33.678 1.00 91.81 89 GLN A N 1
ATOM 689 C CA . GLN A 1 89 ? -13.663 4.785 33.445 1.00 91.81 89 GLN A CA 1
ATOM 690 C C . GLN A 1 89 ? -13.513 4.463 31.954 1.00 91.81 89 GLN A C 1
ATOM 692 O O . GLN A 1 89 ? -12.555 3.803 31.559 1.00 91.81 89 GLN A O 1
ATOM 697 N N . GLY A 1 90 ? -14.379 5.013 31.096 1.00 92.06 90 GLY A N 1
ATOM 698 C CA . GLY A 1 90 ? -14.237 4.871 29.647 1.00 92.06 90 GLY A CA 1
ATOM 699 C C . GLY A 1 90 ? -12.926 5.452 29.122 1.00 92.06 90 GLY A C 1
ATOM 700 O O . GLY A 1 90 ? -12.263 4.824 28.300 1.00 92.06 90 GLY A O 1
ATOM 701 N N . LYS A 1 91 ? -12.471 6.595 29.657 1.00 92.44 91 LYS A N 1
ATOM 702 C CA . LYS A 1 91 ? -11.154 7.168 29.320 1.00 92.44 91 LYS A CA 1
ATOM 703 C C . LYS A 1 91 ? -10.002 6.239 29.707 1.00 92.44 91 LYS A C 1
ATOM 705 O O . LYS A 1 91 ? -9.046 6.132 28.939 1.00 92.44 91 LYS A O 1
ATOM 710 N N . VAL A 1 92 ? -10.065 5.591 30.873 1.00 92.75 92 VAL A N 1
ATOM 711 C CA . VAL A 1 92 ? -9.046 4.621 31.315 1.00 92.75 92 VAL A CA 1
ATOM 712 C C . VAL A 1 92 ? -9.022 3.407 30.386 1.00 92.75 92 VAL A C 1
ATOM 714 O O . VAL A 1 92 ? -7.962 3.057 29.870 1.00 92.75 92 VAL A O 1
ATOM 717 N N . ILE A 1 93 ? -10.188 2.824 30.104 1.00 93.06 93 ILE A N 1
ATOM 718 C CA . ILE A 1 93 ? -10.327 1.651 29.230 1.00 93.06 93 ILE A CA 1
ATOM 719 C C . ILE A 1 93 ? -9.870 1.975 27.800 1.00 93.06 93 ILE A C 1
ATOM 721 O O . ILE A 1 93 ? -9.094 1.228 27.207 1.00 93.06 93 ILE A O 1
ATOM 725 N N . ARG A 1 94 ? -10.260 3.137 27.263 1.00 91.69 94 ARG A N 1
ATOM 726 C CA . ARG A 1 94 ? -9.787 3.634 25.964 1.00 91.69 94 ARG A CA 1
ATOM 727 C C . ARG A 1 94 ? -8.263 3.728 25.913 1.00 91.69 94 ARG A C 1
ATOM 729 O O . ARG A 1 94 ? -7.666 3.291 24.935 1.00 91.69 94 ARG A O 1
ATOM 736 N N . LYS A 1 95 ? -7.630 4.322 26.932 1.00 91.81 95 LYS A N 1
ATOM 737 C CA . LYS A 1 95 ? -6.164 4.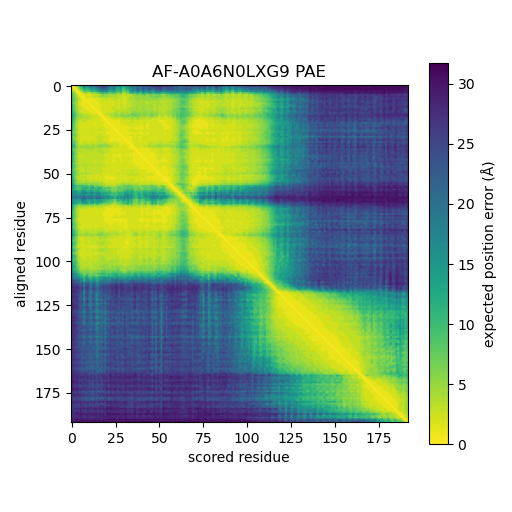455 26.983 1.00 91.81 95 LYS A CA 1
ATOM 738 C C . LYS A 1 95 ? -5.482 3.092 26.977 1.00 91.81 95 LYS A C 1
ATOM 740 O O . LYS A 1 95 ? -4.496 2.936 26.269 1.00 91.81 95 LYS A O 1
ATOM 745 N N . TYR A 1 96 ? -6.035 2.127 27.708 1.00 91.88 96 TYR A N 1
ATOM 746 C CA . TYR A 1 96 ? -5.525 0.761 27.726 1.00 91.88 96 TYR A CA 1
ATOM 747 C C . TYR A 1 96 ? -5.541 0.120 26.329 1.00 91.88 96 TYR A C 1
ATOM 749 O O . TYR A 1 96 ? -4.508 -0.363 25.876 1.00 91.88 96 TYR A O 1
ATOM 757 N N . PHE A 1 97 ? -6.665 0.176 25.605 1.00 91.38 97 PHE A N 1
ATOM 758 C CA . PHE A 1 97 ? -6.727 -0.401 24.255 1.00 91.38 97 PHE A CA 1
ATOM 759 C C . PHE A 1 97 ? -5.804 0.316 23.257 1.00 91.38 97 PHE A C 1
ATOM 761 O O . PHE A 1 97 ? -5.129 -0.350 22.476 1.00 91.38 97 PHE A O 1
ATOM 768 N N . ILE A 1 98 ? -5.693 1.648 23.335 1.00 90.94 98 ILE A N 1
ATOM 769 C CA . ILE A 1 98 ? -4.744 2.423 22.514 1.00 90.94 98 ILE A CA 1
ATOM 770 C C . ILE A 1 98 ? -3.292 2.013 22.808 1.00 90.94 98 ILE A C 1
ATOM 772 O O . ILE A 1 98 ? -2.483 1.888 21.889 1.00 90.94 98 ILE A O 1
ATOM 776 N N . GLU A 1 99 ? -2.946 1.796 24.077 1.00 92.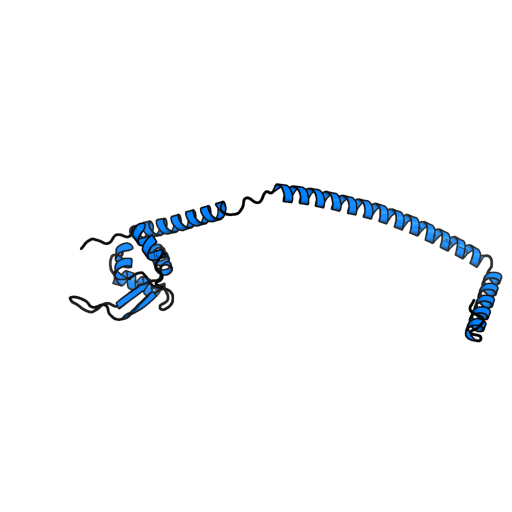50 99 GLU A N 1
ATOM 777 C CA . GLU A 1 99 ? -1.614 1.337 24.476 1.00 92.50 99 GLU A CA 1
ATOM 778 C C . GLU A 1 99 ? -1.319 -0.058 23.905 1.00 92.50 99 GLU A C 1
ATOM 780 O O . GLU A 1 99 ? -0.256 -0.266 23.319 1.00 92.50 99 GLU A O 1
ATOM 785 N N . CYS A 1 100 ? -2.275 -0.988 23.985 1.00 90.25 100 CYS A N 1
ATOM 786 C CA . CYS A 1 100 ? -2.152 -2.313 23.376 1.00 90.25 100 CYS A CA 1
ATOM 787 C C . CYS A 1 100 ? -1.922 -2.243 21.857 1.00 90.25 100 CYS A C 1
ATOM 789 O O . CYS A 1 100 ? -1.032 -2.924 21.347 1.00 90.25 100 CYS A O 1
ATOM 791 N N . GLU A 1 101 ? -2.670 -1.401 21.138 1.00 89.75 101 GLU A N 1
ATOM 792 C CA . GLU A 1 101 ? -2.488 -1.190 19.695 1.00 89.75 101 GLU A CA 1
ATOM 793 C C . GLU A 1 101 ? -1.115 -0.585 19.367 1.00 89.75 101 GLU A C 1
ATOM 795 O O . GLU A 1 101 ? -0.459 -1.013 18.413 1.00 89.75 101 GLU A O 1
ATOM 800 N N . SER A 1 102 ? -0.639 0.365 20.179 1.00 91.44 102 SER A N 1
ATOM 801 C CA . SER A 1 102 ? 0.696 0.955 20.027 1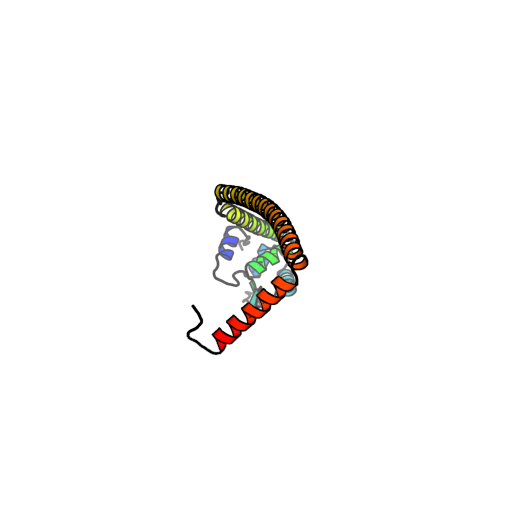.00 91.44 102 SER A CA 1
ATOM 802 C C . SER A 1 102 ? 1.796 -0.090 20.211 1.00 91.44 102 SER A C 1
ATOM 804 O O . SER A 1 102 ? 2.688 -0.201 19.369 1.00 91.44 102 SER A O 1
ATOM 806 N N . ILE A 1 103 ? 1.706 -0.904 21.268 1.00 90.06 103 ILE A N 1
ATOM 807 C CA . ILE A 1 103 ? 2.660 -1.986 21.546 1.00 90.06 103 ILE A CA 1
ATOM 808 C C . ILE A 1 103 ? 2.662 -3.003 20.400 1.00 90.06 103 ILE A C 1
ATOM 810 O O . ILE A 1 103 ? 3.729 -3.391 19.922 1.00 90.06 103 ILE A O 1
ATOM 814 N N . ALA A 1 104 ? 1.484 -3.411 19.918 1.00 87.12 104 ALA A N 1
ATOM 815 C CA . ALA A 1 104 ? 1.363 -4.349 18.805 1.00 87.12 104 ALA A CA 1
ATOM 816 C C . ALA A 1 104 ? 1.977 -3.786 17.513 1.00 87.12 104 ALA A C 1
ATOM 818 O O . ALA A 1 104 ? 2.702 -4.490 16.807 1.00 87.12 104 ALA A O 1
ATOM 819 N N . LYS A 1 105 ? 1.751 -2.498 17.225 1.00 87.62 105 LYS A N 1
ATOM 820 C CA . LYS A 1 105 ? 2.341 -1.809 16.072 1.00 87.62 105 LYS A CA 1
ATOM 821 C C . LYS A 1 105 ? 3.863 -1.749 16.167 1.00 87.62 105 LYS A C 1
ATOM 823 O O . LYS A 1 105 ? 4.544 -2.043 15.188 1.00 87.62 105 LYS A O 1
ATOM 828 N N . GLU A 1 106 ? 4.408 -1.406 17.330 1.00 86.62 106 GLU A N 1
ATOM 829 C CA . GLU A 1 106 ? 5.856 -1.394 17.550 1.00 86.62 106 GLU A CA 1
ATOM 830 C C . GLU A 1 106 ? 6.480 -2.785 17.425 1.00 86.62 106 GLU A C 1
ATOM 832 O O . GLU A 1 106 ? 7.543 -2.924 16.821 1.00 86.62 106 GLU A O 1
ATOM 837 N N . ALA A 1 107 ? 5.831 -3.815 17.971 1.00 83.25 107 ALA A N 1
ATOM 838 C CA . ALA A 1 107 ? 6.291 -5.194 17.854 1.00 83.25 107 ALA A CA 1
ATOM 839 C C . ALA A 1 107 ? 6.305 -5.655 16.390 1.00 83.25 107 ALA A C 1
ATOM 841 O O . ALA A 1 107 ? 7.287 -6.245 15.951 1.00 83.25 107 ALA A O 1
ATOM 842 N N . ASN A 1 108 ? 5.271 -5.315 15.614 1.00 78.94 108 ASN A N 1
ATOM 843 C CA . ASN A 1 108 ? 5.206 -5.607 14.181 1.00 78.94 108 ASN A CA 1
ATOM 844 C C . ASN A 1 108 ? 6.319 -4.876 13.404 1.00 78.94 108 ASN A C 1
ATOM 846 O O . ASN A 1 108 ? 7.021 -5.481 12.597 1.00 78.94 108 ASN A O 1
ATOM 850 N N . ILE A 1 109 ? 6.575 -3.602 13.728 1.00 72.38 109 ILE A N 1
ATOM 851 C CA . ILE A 1 109 ? 7.679 -2.835 13.132 1.00 72.38 109 ILE A CA 1
ATOM 852 C C . ILE A 1 109 ? 9.043 -3.471 13.443 1.00 72.38 109 ILE A C 1
ATOM 854 O O . ILE A 1 109 ? 9.902 -3.536 12.568 1.00 72.38 109 ILE A O 1
ATOM 858 N N . LYS A 1 110 ? 9.252 -3.955 14.673 1.00 70.81 110 LYS A N 1
ATOM 859 C CA . LYS A 1 110 ? 10.501 -4.620 15.089 1.00 70.81 110 LYS A CA 1
ATOM 860 C C . LYS A 1 110 ? 10.646 -6.037 14.522 1.00 70.81 110 LYS A C 1
ATOM 862 O O . LYS A 1 110 ? 11.770 -6.504 14.374 1.00 70.81 110 LYS A O 1
ATOM 867 N N . ALA A 1 111 ? 9.535 -6.714 14.230 1.00 68.62 111 ALA A N 1
ATOM 868 C CA . ALA A 1 111 ? 9.502 -8.062 13.662 1.00 68.62 111 ALA A CA 1
ATOM 869 C C . ALA A 1 111 ? 9.680 -8.087 12.134 1.00 68.62 111 ALA A C 1
ATOM 871 O O . ALA A 1 111 ? 9.938 -9.153 11.572 1.00 68.62 111 ALA A O 1
ATOM 872 N N . LEU A 1 112 ? 9.572 -6.937 11.454 1.00 63.91 112 LEU A N 1
ATOM 873 C CA . LEU A 1 112 ? 9.992 -6.818 10.058 1.00 63.91 112 LEU A CA 1
ATOM 874 C C . LEU A 1 112 ? 11.467 -7.238 9.953 1.00 63.91 112 LEU A C 1
ATOM 876 O O . LEU A 1 112 ? 12.294 -6.744 10.725 1.00 63.91 112 LEU A O 1
ATOM 880 N N . PRO A 1 113 ? 11.829 -8.133 9.017 1.00 61.66 113 PRO A N 1
ATOM 881 C CA . PRO A 1 113 ? 13.213 -8.541 8.862 1.00 61.66 113 PRO A CA 1
ATOM 882 C C . PRO A 1 113 ? 14.061 -7.297 8.598 1.00 61.66 113 PRO A C 1
ATOM 884 O O . PRO A 1 113 ? 13.737 -6.492 7.723 1.00 61.66 113 PRO A O 1
ATOM 887 N N . SER A 1 114 ? 15.157 -7.138 9.342 1.00 60.84 114 SER A N 1
ATOM 888 C CA . SER A 1 114 ? 16.195 -6.159 9.033 1.00 60.84 114 SER A CA 1
ATOM 889 C C . SER A 1 114 ? 16.834 -6.566 7.705 1.00 60.84 114 SER A C 1
ATOM 891 O O . SER A 1 114 ? 17.836 -7.282 7.671 1.00 60.84 114 SER A O 1
ATOM 893 N N . VAL A 1 115 ? 16.198 -6.209 6.590 1.00 61.41 115 VAL A N 1
ATOM 894 C CA . VAL A 1 115 ? 16.710 -6.508 5.257 1.00 61.41 115 VAL A CA 1
ATOM 895 C C . VAL A 1 115 ? 18.053 -5.803 5.148 1.00 61.41 115 VAL A C 1
ATOM 897 O O . VAL A 1 115 ? 18.121 -4.577 5.212 1.00 61.41 115 VAL A O 1
ATOM 900 N N . SER A 1 116 ? 19.127 -6.586 5.033 1.00 63.72 116 SER A N 1
ATOM 901 C CA . SER A 1 116 ? 20.473 -6.057 4.846 1.00 63.72 116 SER A CA 1
ATOM 902 C C . SER A 1 116 ? 20.482 -5.193 3.587 1.00 63.72 116 SER A C 1
ATOM 904 O O . SER A 1 116 ? 20.376 -5.687 2.462 1.00 63.72 116 SER A O 1
ATOM 906 N N . THR A 1 117 ? 20.555 -3.878 3.774 1.00 72.62 117 THR A N 1
ATOM 907 C CA . THR A 1 117 ? 20.489 -2.892 2.689 1.00 72.62 117 THR A CA 1
ATOM 908 C C . THR A 1 117 ? 21.736 -2.912 1.810 1.00 72.62 117 THR A C 1
ATOM 910 O O . THR A 1 117 ? 21.716 -2.327 0.728 1.00 72.62 117 THR A O 1
ATOM 913 N N . SER A 1 118 ? 22.787 -3.634 2.219 1.00 76.12 118 SER A N 1
ATOM 914 C CA . SER A 1 118 ? 24.073 -3.705 1.522 1.00 76.12 118 SER A CA 1
ATOM 915 C C . SER A 1 118 ? 23.940 -4.199 0.081 1.00 76.12 118 SER A C 1
ATOM 917 O O . SER A 1 118 ? 24.537 -3.618 -0.828 1.00 76.12 118 SER A O 1
ATOM 919 N N . LYS A 1 119 ? 23.098 -5.213 -0.169 1.00 84.88 119 LYS A N 1
ATOM 920 C CA . LYS A 1 119 ? 22.908 -5.711 -1.538 1.00 84.88 119 LYS A CA 1
ATOM 921 C C . LYS A 1 119 ? 22.150 -4.718 -2.413 1.00 84.88 119 LYS A C 1
ATOM 923 O O . LYS A 1 119 ? 22.465 -4.558 -3.590 1.00 84.88 119 LYS A O 1
ATOM 928 N N . LEU A 1 120 ? 21.177 -4.012 -1.837 1.00 84.62 120 LEU A N 1
ATOM 929 C CA . LEU A 1 120 ? 20.402 -3.000 -2.552 1.00 84.62 120 LEU A CA 1
ATOM 930 C C . LEU A 1 120 ? 21.265 -1.787 -2.919 1.00 84.62 120 LEU A C 1
ATOM 932 O O . LEU A 1 120 ? 21.128 -1.245 -4.014 1.00 84.62 120 LEU A O 1
ATOM 936 N N . THR A 1 121 ? 22.165 -1.366 -2.028 1.00 88.31 121 THR A N 1
ATOM 937 C CA . THR A 1 121 ? 23.105 -0.273 -2.307 1.00 88.31 121 THR A CA 1
ATOM 938 C C . THR A 1 121 ? 24.100 -0.643 -3.401 1.00 88.31 121 THR A C 1
ATOM 940 O O . THR A 1 121 ? 24.352 0.171 -4.285 1.00 88.31 121 THR A O 1
ATOM 943 N N . GLU A 1 122 ? 24.599 -1.882 -3.396 1.00 91.81 122 GLU A N 1
ATOM 944 C CA . GLU A 1 122 ? 25.496 -2.394 -4.438 1.00 91.81 122 GLU A CA 1
ATOM 945 C C . GLU A 1 122 ? 24.798 -2.412 -5.809 1.00 91.81 122 GLU A C 1
ATOM 947 O O . GLU A 1 122 ? 25.329 -1.902 -6.794 1.00 91.81 122 GLU A O 1
ATOM 952 N N . LEU A 1 123 ? 23.561 -2.919 -5.869 1.00 92.62 123 LEU A N 1
ATOM 953 C CA . LEU A 1 123 ? 22.785 -2.969 -7.111 1.00 92.62 123 LEU A CA 1
ATOM 954 C C . LEU A 1 123 ? 22.481 -1.576 -7.678 1.00 92.62 123 LEU A C 1
ATOM 956 O O . LEU A 1 123 ? 22.552 -1.387 -8.890 1.00 92.62 123 LEU A O 1
ATOM 960 N N . LYS A 1 124 ? 22.189 -0.590 -6.822 1.00 94.75 124 LYS A N 1
ATOM 961 C CA . LYS A 1 124 ? 21.972 0.801 -7.255 1.00 94.75 124 LYS A CA 1
ATOM 962 C C . LYS A 1 124 ? 23.233 1.432 -7.846 1.00 94.75 124 LYS A C 1
ATOM 964 O O . LYS A 1 124 ? 23.140 2.144 -8.843 1.00 94.75 124 LYS A O 1
ATOM 969 N N . ALA A 1 125 ? 24.396 1.168 -7.252 1.00 94.56 125 ALA A N 1
ATOM 970 C CA . ALA A 1 125 ? 25.667 1.649 -7.787 1.00 94.56 125 ALA A CA 1
ATOM 971 C C . ALA A 1 125 ? 25.959 1.029 -9.165 1.00 94.56 125 ALA A C 1
ATOM 973 O O . ALA A 1 125 ? 26.336 1.741 -10.097 1.00 94.56 125 ALA A O 1
ATOM 974 N N . ASN A 1 126 ? 25.700 -0.273 -9.318 1.00 96.31 126 ASN A N 1
ATOM 975 C CA . ASN A 1 126 ? 25.874 -0.972 -10.590 1.00 96.31 126 ASN A CA 1
ATOM 976 C C . ASN A 1 126 ? 24.912 -0.459 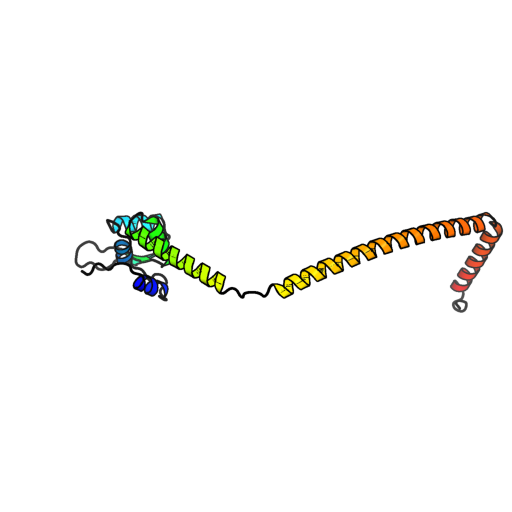-11.677 1.00 96.31 126 ASN A C 1
ATOM 978 O O . ASN A 1 126 ? 25.344 -0.236 -12.805 1.00 96.31 126 ASN A O 1
ATOM 982 N N . ASP A 1 127 ? 23.638 -0.208 -11.354 1.00 97.75 127 ASP A N 1
ATOM 983 C CA . ASP A 1 127 ? 22.671 0.386 -12.294 1.00 97.75 127 ASP A CA 1
ATOM 984 C C . ASP A 1 127 ? 23.141 1.763 -12.794 1.00 97.75 127 ASP A C 1
ATOM 986 O O . ASP A 1 127 ? 23.163 2.011 -14.002 1.00 97.75 127 ASP A O 1
ATOM 990 N N . ALA A 1 128 ? 23.606 2.632 -11.890 1.00 96.94 128 ALA A N 1
ATOM 991 C CA . ALA A 1 128 ? 24.127 3.946 -12.259 1.00 96.94 128 ALA A CA 1
ATOM 992 C C . ALA A 1 128 ? 25.339 3.848 -13.204 1.00 96.94 128 ALA A C 1
ATOM 994 O O . ALA A 1 128 ? 25.425 4.591 -14.186 1.00 96.94 128 ALA A O 1
ATOM 995 N N . LEU A 1 129 ? 26.245 2.899 -12.943 1.00 97.75 129 LEU A N 1
ATOM 996 C CA . LEU A 1 129 ? 27.416 2.656 -13.781 1.00 97.75 129 LEU A CA 1
ATOM 997 C C . LEU A 1 129 ? 27.025 2.178 -15.184 1.00 97.75 129 LEU A C 1
ATOM 999 O O . LEU A 1 129 ? 27.546 2.687 -16.178 1.00 97.75 129 LEU A O 1
ATOM 1003 N N . VAL A 1 130 ? 26.099 1.223 -15.288 1.00 97.94 130 VAL A N 1
ATOM 1004 C CA . VAL A 1 130 ? 25.646 0.687 -16.582 1.00 97.94 130 VAL A CA 1
ATOM 1005 C C . VAL A 1 130 ? 24.934 1.768 -17.397 1.00 97.94 130 VAL A C 1
ATOM 1007 O O . VAL A 1 130 ? 25.210 1.921 -18.586 1.00 97.94 130 VAL A O 1
ATOM 1010 N N . ARG A 1 131 ? 24.090 2.592 -16.763 1.00 97.56 131 ARG A N 1
ATOM 1011 C CA . ARG A 1 131 ? 23.434 3.732 -17.429 1.00 97.56 131 ARG A CA 1
ATOM 1012 C C . ARG A 1 131 ? 24.429 4.735 -17.999 1.00 97.56 131 ARG A C 1
ATOM 1014 O O . ARG A 1 131 ? 24.192 5.283 -19.072 1.00 97.56 131 ARG A O 1
ATOM 1021 N N . HIS A 1 132 ? 25.531 4.985 -17.294 1.00 97.81 132 HIS A N 1
ATOM 1022 C CA . HIS A 1 132 ? 26.587 5.857 -17.797 1.00 97.81 132 HIS A CA 1
ATOM 1023 C C . HIS A 1 132 ? 27.246 5.276 -19.055 1.00 97.81 132 HIS A C 1
ATOM 1025 O O . HIS A 1 132 ? 27.390 5.990 -20.044 1.00 97.81 132 HIS A O 1
ATOM 1031 N N . HIS A 1 133 ? 27.589 3.984 -19.049 1.00 98.25 133 HIS A N 1
ATOM 1032 C CA . HIS A 1 133 ? 28.180 3.321 -20.218 1.00 98.25 133 HIS A CA 1
ATOM 1033 C C . HIS A 1 133 ? 27.258 3.362 -21.438 1.00 98.25 133 HIS A C 1
ATOM 1035 O O . HIS A 1 133 ? 27.726 3.661 -22.532 1.00 98.25 133 HIS A O 1
ATOM 1041 N N . ILE A 1 134 ? 25.953 3.131 -21.249 1.00 97.94 134 ILE A N 1
ATOM 1042 C CA . ILE A 1 134 ? 24.963 3.244 -22.331 1.00 97.94 134 ILE A CA 1
ATOM 1043 C C . ILE A 1 134 ? 25.013 4.641 -22.955 1.00 97.94 134 ILE A C 1
ATOM 1045 O O . ILE A 1 134 ? 25.126 4.760 -24.169 1.00 97.94 134 ILE A O 1
ATOM 1049 N N . ARG A 1 135 ? 25.022 5.695 -22.129 1.00 98.00 135 ARG A N 1
ATOM 1050 C CA . ARG A 1 135 ? 25.064 7.078 -22.619 1.00 98.00 135 ARG A CA 1
ATOM 1051 C C . ARG A 1 135 ? 26.329 7.379 -23.430 1.00 98.00 135 ARG A C 1
ATOM 1053 O O . ARG A 1 135 ? 26.251 8.083 -24.432 1.00 98.00 135 ARG A O 1
ATOM 1060 N N . VAL A 1 136 ? 27.483 6.866 -22.999 1.00 98.12 136 VAL A N 1
ATOM 1061 C CA . VAL A 1 136 ? 28.750 7.036 -23.732 1.00 98.12 136 VAL A CA 1
ATOM 1062 C C . VAL A 1 136 ? 28.678 6.335 -25.089 1.00 98.12 136 VAL A C 1
ATOM 1064 O O . VAL A 1 136 ? 28.927 6.970 -26.111 1.00 98.12 136 VAL A O 1
ATOM 1067 N N . LEU A 1 137 ? 28.244 5.071 -25.114 1.00 98.06 137 LEU A N 1
ATOM 1068 C CA . LEU A 1 137 ? 28.114 4.300 -26.354 1.00 98.06 137 LEU A CA 1
ATOM 1069 C C . LEU A 1 137 ? 27.108 4.923 -27.331 1.00 98.06 137 LEU A C 1
ATOM 1071 O O . LEU A 1 137 ? 27.329 4.908 -28.539 1.00 98.06 137 LEU A O 1
ATOM 1075 N N . GLU A 1 138 ? 26.012 5.494 -26.832 1.00 97.88 138 GLU A N 1
ATOM 1076 C CA . GLU A 1 138 ? 25.039 6.213 -27.662 1.00 97.88 138 GLU A CA 1
ATOM 1077 C C . GLU A 1 138 ? 25.645 7.463 -28.315 1.00 97.88 138 GLU A C 1
ATOM 1079 O O . GLU A 1 138 ? 25.363 7.732 -29.485 1.00 97.88 138 GLU A O 1
ATOM 1084 N N . SER A 1 139 ? 26.500 8.197 -27.595 1.00 97.44 139 SER A N 1
ATOM 1085 C CA . SER A 1 139 ? 27.222 9.356 -28.136 1.00 97.44 139 SER A CA 1
ATOM 1086 C C . SER A 1 139 ? 28.202 8.940 -29.234 1.00 97.44 139 SER A C 1
ATOM 1088 O O . SER A 1 139 ? 28.165 9.491 -30.333 1.00 97.44 139 SER A O 1
ATOM 1090 N N . GLU A 1 140 ? 29.019 7.915 -28.977 1.00 97.75 140 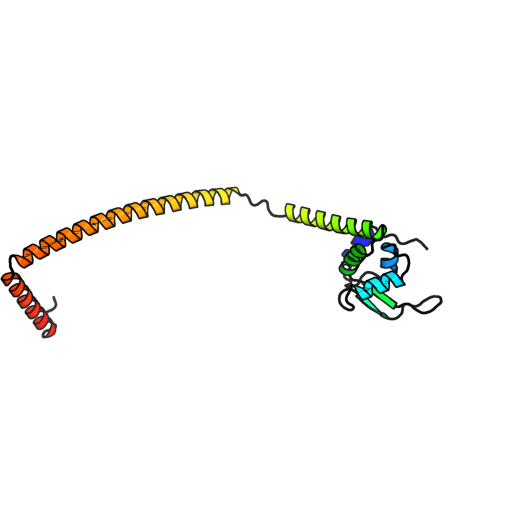GLU A N 1
ATOM 1091 C CA . GLU A 1 140 ? 29.973 7.379 -29.958 1.00 97.75 140 GLU A CA 1
ATOM 1092 C C . GLU A 1 140 ? 29.259 6.863 -31.219 1.00 97.75 140 GLU A C 1
ATOM 1094 O O . GLU A 1 140 ? 29.680 7.124 -32.350 1.00 97.75 140 GLU A O 1
ATOM 1099 N N . LEU A 1 141 ? 28.126 6.172 -31.052 1.00 97.31 141 LEU A N 1
ATOM 1100 C CA . LEU A 1 141 ? 27.305 5.701 -32.167 1.00 97.31 141 LEU A CA 1
ATOM 1101 C C . LEU A 1 141 ? 26.758 6.868 -33.002 1.00 97.31 141 LEU A C 1
ATOM 1103 O O . LEU A 1 141 ? 26.700 6.774 -34.231 1.00 97.31 141 LEU A O 1
ATOM 1107 N N . ALA A 1 142 ? 26.332 7.956 -32.355 1.00 97.44 142 ALA A N 1
ATOM 1108 C CA . ALA A 1 142 ? 25.830 9.141 -33.043 1.00 97.44 142 ALA A CA 1
ATOM 1109 C C . ALA A 1 142 ? 26.925 9.810 -33.890 1.00 97.44 142 ALA A C 1
ATOM 1111 O O . ALA A 1 142 ? 26.668 10.157 -35.045 1.00 97.44 142 ALA A O 1
ATOM 1112 N N . GLU A 1 143 ? 28.148 9.914 -33.366 1.00 97.31 143 GLU A N 1
ATOM 1113 C CA . GLU A 1 143 ? 29.312 10.426 -34.101 1.00 97.31 143 GLU A CA 1
ATOM 1114 C C . GLU A 1 143 ? 29.620 9.569 -35.335 1.00 97.31 143 GLU A C 1
ATOM 1116 O O . GLU A 1 143 ? 29.696 10.089 -36.451 1.00 97.31 143 GLU A O 1
ATOM 1121 N N . LYS A 1 144 ? 29.678 8.239 -35.183 1.00 96.94 144 LYS A N 1
ATOM 1122 C CA . LYS A 1 144 ? 29.916 7.327 -36.316 1.00 96.94 144 LYS A CA 1
ATOM 1123 C C . LYS A 1 144 ? 28.817 7.360 -37.371 1.00 96.94 144 LYS A C 1
ATOM 1125 O O . LYS A 1 144 ? 29.106 7.226 -38.560 1.00 96.94 144 LYS A O 1
ATOM 1130 N N . ARG A 1 145 ? 27.561 7.584 -36.976 1.00 97.44 145 ARG A N 1
ATOM 1131 C CA . ARG A 1 145 ? 26.459 7.792 -37.929 1.00 97.44 145 ARG A CA 1
ATOM 1132 C C . ARG A 1 145 ? 26.639 9.072 -38.745 1.00 97.44 145 ARG A C 1
ATOM 1134 O O . ARG A 1 145 ? 26.374 9.045 -39.945 1.00 97.44 145 ARG A O 1
ATOM 1141 N N . MET A 1 146 ? 27.106 10.157 -38.127 1.00 96.88 146 MET A N 1
ATOM 1142 C CA . MET A 1 146 ? 27.394 11.409 -38.834 1.00 96.88 146 MET A CA 1
ATOM 1143 C C . MET A 1 146 ? 28.570 11.258 -39.807 1.00 96.88 146 MET A C 1
ATOM 1145 O O . MET A 1 146 ? 28.458 11.679 -40.959 1.00 96.88 146 MET A O 1
ATOM 1149 N N . GLU A 1 147 ? 29.655 10.595 -39.388 1.00 96.38 147 GLU A N 1
ATOM 1150 C CA . GLU A 1 147 ? 30.788 10.271 -40.271 1.00 96.38 147 GLU A CA 1
ATOM 1151 C C . GLU A 1 147 ? 30.324 9.470 -41.501 1.00 96.38 147 GLU A C 1
ATOM 1153 O O . GLU A 1 147 ? 30.612 9.842 -42.641 1.00 96.38 147 GLU A O 1
ATOM 1158 N N . LEU A 1 148 ? 29.538 8.408 -41.283 1.00 94.50 148 LEU A N 1
ATOM 1159 C CA . LEU A 1 148 ? 29.006 7.571 -42.360 1.00 94.50 148 LEU A CA 1
ATOM 1160 C C . LEU A 1 148 ? 28.129 8.370 -43.331 1.00 94.50 148 LEU A C 1
ATOM 1162 O O . LEU A 1 148 ? 28.221 8.181 -44.545 1.00 94.50 148 LEU A O 1
ATOM 1166 N N . GLN A 1 149 ? 27.297 9.276 -42.813 1.00 96.56 149 GLN A N 1
ATOM 1167 C CA . GLN A 1 149 ? 26.435 10.121 -43.633 1.00 96.56 149 GLN A CA 1
ATOM 1168 C C . GLN A 1 149 ? 27.248 11.059 -44.540 1.00 96.56 149 GLN A C 1
ATOM 1170 O O . GLN A 1 149 ? 26.875 11.247 -45.701 1.00 96.56 149 GLN A O 1
ATOM 1175 N N . SER A 1 150 ? 28.361 11.617 -44.047 1.00 96.31 150 SER A N 1
ATOM 1176 C CA . SER A 1 150 ? 29.260 12.447 -44.864 1.00 96.31 150 SER A CA 1
ATOM 1177 C C . SER A 1 150 ? 29.854 11.643 -46.019 1.00 96.31 150 SER A C 1
ATOM 1179 O O . SER A 1 150 ? 29.743 12.048 -47.176 1.00 96.31 150 SER A O 1
ATOM 1181 N N . ILE A 1 151 ? 30.380 10.451 -45.721 1.00 96.19 151 ILE A N 1
ATOM 1182 C CA . ILE A 1 151 ? 30.986 9.561 -46.721 1.00 96.19 151 ILE A CA 1
ATOM 1183 C C . ILE A 1 151 ? 29.962 9.150 -47.783 1.00 96.19 151 ILE A C 1
ATOM 1185 O O . ILE A 1 151 ? 30.250 9.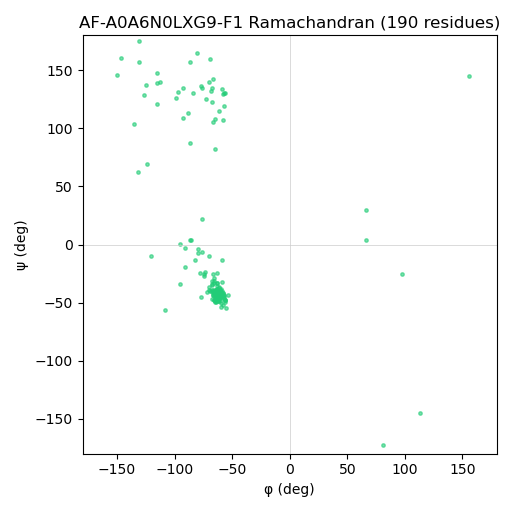189 -48.976 1.00 96.19 151 ILE A O 1
ATOM 1189 N N . GLN A 1 152 ? 28.744 8.780 -47.379 1.00 95.12 152 GLN A N 1
ATOM 1190 C CA . GLN A 1 152 ? 27.689 8.409 -48.327 1.00 95.12 152 GLN A CA 1
ATOM 1191 C C . GLN A 1 152 ? 27.312 9.563 -49.260 1.00 95.12 152 GLN A C 1
ATOM 1193 O O . GLN A 1 152 ? 27.058 9.340 -50.445 1.00 95.12 152 GLN A O 1
ATOM 1198 N N . LYS A 1 153 ? 27.293 10.798 -48.748 1.00 96.19 153 LYS A N 1
ATOM 1199 C CA . LYS A 1 153 ? 27.025 11.992 -49.554 1.00 96.19 153 LYS A CA 1
ATOM 1200 C C . LYS A 1 153 ? 28.142 12.255 -50.568 1.00 96.19 153 LYS A C 1
ATOM 1202 O O . LYS A 1 153 ? 27.846 12.572 -51.721 1.00 96.19 153 LYS A O 1
ATOM 1207 N N . GLU A 1 154 ? 29.400 12.119 -50.157 1.00 95.44 154 GLU A N 1
ATOM 1208 C CA . GLU A 1 154 ? 30.561 12.249 -51.046 1.00 95.44 154 GLU A CA 1
ATOM 1209 C C . GLU A 1 154 ? 30.544 11.174 -52.135 1.00 95.44 154 GLU A C 1
ATOM 1211 O O . GLU A 1 154 ? 30.600 11.504 -53.318 1.00 95.44 154 GLU A O 1
ATOM 1216 N N . LEU A 1 155 ? 30.330 9.911 -51.754 1.00 93.50 155 LEU A N 1
ATOM 1217 C CA . LEU A 1 155 ? 30.219 8.787 -52.683 1.00 93.50 155 LEU A CA 1
ATOM 1218 C C . LEU A 1 155 ? 29.108 9.006 -53.717 1.00 93.50 155 LEU A C 1
ATOM 1220 O O . LEU A 1 155 ? 29.310 8.768 -54.905 1.00 93.50 155 LEU A O 1
ATOM 1224 N N . PHE A 1 156 ? 27.938 9.476 -53.277 1.00 93.81 156 PHE A N 1
ATOM 1225 C CA . PHE A 1 156 ? 26.831 9.799 -54.176 1.00 93.81 156 PHE A CA 1
ATOM 1226 C C . PHE A 1 156 ? 27.195 10.919 -55.153 1.00 93.81 156 PHE A C 1
ATOM 1228 O O . PHE A 1 156 ? 26.877 10.829 -56.338 1.00 93.81 156 PHE A O 1
ATOM 1235 N N . THR A 1 157 ? 27.855 11.969 -54.663 1.00 93.06 157 THR A N 1
ATOM 1236 C CA . THR A 1 157 ? 28.245 13.119 -55.488 1.00 93.06 157 THR A CA 1
ATOM 1237 C C . THR A 1 157 ? 29.235 12.697 -56.570 1.00 93.06 157 THR A C 1
ATOM 1239 O O . THR A 1 157 ? 29.037 13.039 -57.734 1.00 93.06 157 THR A O 1
ATOM 1242 N N . GLU A 1 158 ? 30.233 11.890 -56.209 1.00 93.50 158 GLU A N 1
ATOM 1243 C CA . GLU A 1 158 ? 31.230 11.366 -57.146 1.00 93.50 158 GLU A CA 1
ATOM 1244 C C . GLU A 1 158 ? 30.602 10.406 -58.165 1.00 93.50 158 GLU A C 1
ATOM 1246 O O . GLU A 1 158 ? 30.778 10.564 -59.372 1.00 93.50 158 GLU A O 1
ATOM 1251 N N . ALA A 1 159 ? 29.783 9.452 -57.706 1.00 87.38 159 ALA A N 1
ATOM 1252 C CA . ALA A 1 159 ? 29.089 8.515 -58.590 1.00 87.38 159 ALA A CA 1
ATOM 1253 C C . ALA A 1 159 ? 28.179 9.240 -59.593 1.00 87.38 159 ALA A C 1
ATOM 1255 O O . ALA A 1 159 ? 28.126 8.874 -60.770 1.00 87.38 159 ALA A O 1
ATOM 1256 N N . LYS A 1 160 ? 27.487 10.292 -59.141 1.00 90.00 160 LYS A N 1
ATOM 1257 C CA . LYS A 1 160 ? 26.668 11.137 -60.007 1.00 90.00 160 LYS A CA 1
ATOM 1258 C C . LYS A 1 160 ? 27.523 11.900 -61.023 1.00 90.00 160 LYS A C 1
ATOM 1260 O O . LYS A 1 160 ? 27.169 11.911 -62.196 1.00 90.00 160 LYS A O 1
ATOM 1265 N N . ALA A 1 161 ? 28.649 12.482 -60.611 1.00 90.81 161 ALA A N 1
ATOM 1266 C CA . ALA A 1 161 ? 29.547 13.199 -61.517 1.00 90.81 161 ALA A CA 1
ATOM 1267 C C . ALA A 1 161 ? 30.097 12.290 -62.632 1.00 90.81 161 ALA A C 1
ATOM 1269 O O . ALA A 1 161 ? 30.123 12.690 -63.796 1.00 90.81 161 ALA A O 1
ATOM 1270 N N . VAL A 1 162 ? 30.468 11.046 -62.304 1.00 86.62 162 VAL A N 1
ATOM 1271 C CA . VAL A 1 162 ? 30.919 10.044 -63.289 1.00 86.62 162 VAL A CA 1
ATOM 1272 C C . VAL A 1 162 ? 29.822 9.716 -64.306 1.00 86.62 162 VAL A C 1
ATOM 1274 O O . VAL A 1 162 ? 30.110 9.597 -65.502 1.00 86.62 162 VAL A O 1
ATOM 1277 N N . LEU A 1 163 ? 28.574 9.583 -63.842 1.00 83.56 163 LEU A N 1
ATOM 1278 C CA . LEU A 1 163 ? 27.411 9.325 -64.692 1.00 83.56 163 LEU A CA 1
ATOM 1279 C C . LEU A 1 163 ? 27.129 10.506 -65.630 1.00 83.56 163 LEU A C 1
ATOM 1281 O O . LEU A 1 163 ? 26.963 10.307 -66.833 1.00 83.56 163 LEU A O 1
ATOM 1285 N N . ASP A 1 164 ? 27.125 11.723 -65.083 1.00 84.31 164 ASP A N 1
ATOM 1286 C CA . ASP A 1 164 ? 26.853 12.957 -65.823 1.00 84.31 164 ASP A CA 1
ATOM 1287 C C . ASP A 1 164 ? 27.948 13.245 -66.872 1.00 84.31 164 ASP A C 1
ATOM 1289 O O . ASP A 1 164 ? 27.656 13.779 -67.941 1.00 84.31 164 ASP A O 1
ATOM 1293 N N . ALA A 1 165 ? 29.199 12.843 -66.613 1.00 87.25 165 ALA A N 1
ATOM 1294 C CA . ALA A 1 165 ? 30.312 12.994 -67.552 1.00 87.25 165 ALA A CA 1
ATOM 1295 C C . ALA A 1 165 ? 30.270 12.011 -68.739 1.00 87.25 165 ALA A C 1
ATOM 1297 O O . ALA A 1 165 ? 30.858 12.298 -69.781 1.00 87.25 165 ALA A O 1
ATOM 1298 N N . ASN A 1 166 ? 29.592 10.862 -68.611 1.00 86.69 166 ASN A N 1
ATOM 1299 C CA . ASN A 1 166 ? 29.567 9.810 -69.638 1.00 86.69 166 ASN A CA 1
ATOM 1300 C C . ASN A 1 166 ? 28.137 9.309 -69.936 1.00 86.69 166 ASN A C 1
ATOM 1302 O O . ASN A 1 166 ? 27.842 8.122 -69.748 1.00 86.69 166 ASN A O 1
ATOM 1306 N N . PRO A 1 167 ? 27.236 10.174 -70.436 1.00 83.56 167 PRO A N 1
ATOM 1307 C CA . PRO A 1 167 ? 25.818 9.840 -70.585 1.00 83.56 167 PRO A CA 1
ATOM 1308 C C . PRO A 1 167 ? 25.555 8.730 -71.616 1.00 83.56 167 PRO A C 1
ATOM 1310 O O . PRO A 1 167 ? 24.650 7.916 -71.435 1.00 83.56 167 PRO A O 1
ATOM 1313 N N . GLU A 1 168 ? 26.352 8.650 -72.686 1.00 83.50 168 GLU A N 1
ATOM 1314 C CA . GLU A 1 168 ? 26.195 7.595 -73.697 1.00 83.50 168 GLU A CA 1
ATOM 1315 C C . GLU A 1 168 ? 26.643 6.226 -73.181 1.00 83.50 168 GLU A C 1
ATOM 1317 O O . GLU A 1 168 ? 25.952 5.228 -73.393 1.00 83.50 168 GLU A O 1
ATOM 1322 N N . LEU A 1 169 ? 27.754 6.179 -72.438 1.00 81.69 169 LEU A N 1
ATOM 1323 C CA . LEU A 1 169 ? 28.222 4.951 -71.797 1.00 81.69 169 LEU A CA 1
ATOM 1324 C C . LEU A 1 169 ? 27.208 4.463 -70.756 1.00 81.69 169 LEU A C 1
ATOM 1326 O O . LEU A 1 169 ? 26.903 3.274 -70.706 1.00 81.69 169 LEU A O 1
ATOM 1330 N N . ALA A 1 170 ? 26.641 5.378 -69.966 1.00 79.38 170 ALA A N 1
ATOM 1331 C CA . ALA A 1 170 ? 25.589 5.069 -69.004 1.00 79.38 170 ALA A CA 1
ATOM 1332 C C . ALA A 1 170 ? 24.374 4.408 -69.669 1.00 79.38 170 ALA A C 1
ATOM 1334 O O . ALA A 1 170 ? 23.880 3.382 -69.196 1.00 79.38 170 ALA A O 1
ATOM 1335 N N . ARG A 1 171 ? 23.925 4.968 -70.798 1.00 81.94 171 ARG A N 1
ATOM 1336 C CA . ARG A 1 171 ? 22.817 4.422 -71.584 1.00 81.94 171 ARG A CA 1
ATOM 1337 C C . ARG A 1 171 ? 23.142 3.035 -72.133 1.00 81.94 171 ARG A C 1
ATOM 1339 O O . ARG A 1 171 ? 22.358 2.115 -71.933 1.00 81.94 171 ARG A O 1
ATOM 1346 N N . ALA A 1 172 ? 24.322 2.859 -72.727 1.00 84.12 172 ALA A N 1
ATOM 1347 C CA . ALA A 1 172 ? 24.753 1.569 -73.260 1.00 84.12 172 ALA A CA 1
ATOM 1348 C C . ALA A 1 172 ? 24.828 0.475 -72.176 1.00 84.12 172 ALA A C 1
ATOM 1350 O O . ALA A 1 172 ? 24.428 -0.664 -72.416 1.00 84.12 172 ALA A O 1
ATOM 1351 N N . VAL A 1 173 ? 25.300 0.812 -70.969 1.00 84.62 173 VAL A N 1
ATOM 1352 C CA . VAL A 1 173 ? 25.349 -0.124 -69.831 1.00 84.62 173 VAL A CA 1
ATOM 1353 C C . VAL A 1 173 ? 23.943 -0.509 -69.355 1.00 84.62 173 VAL A C 1
ATOM 1355 O O . VAL A 1 173 ? 23.705 -1.681 -69.056 1.00 84.62 173 VAL A O 1
ATOM 1358 N N . LEU A 1 174 ? 23.005 0.443 -69.297 1.00 84.44 174 LEU A N 1
ATOM 1359 C CA . LEU A 1 174 ? 21.606 0.164 -68.948 1.00 84.44 174 LEU A CA 1
ATOM 1360 C C . LEU A 1 174 ? 20.933 -0.741 -69.986 1.00 84.44 174 LEU A C 1
ATOM 1362 O O . LEU A 1 174 ? 20.328 -1.743 -69.604 1.00 84.44 174 LEU A O 1
ATOM 1366 N N . ASP A 1 175 ? 21.108 -0.440 -71.274 1.00 85.88 175 ASP A N 1
ATOM 1367 C CA . ASP A 1 175 ? 20.557 -1.233 -72.377 1.00 85.88 175 ASP A CA 1
ATOM 1368 C C . ASP A 1 175 ? 21.105 -2.672 -72.340 1.00 85.88 175 ASP A C 1
ATOM 1370 O O . ASP A 1 175 ? 20.348 -3.644 -72.410 1.00 85.88 175 ASP A O 1
ATOM 1374 N N . ALA A 1 176 ? 22.421 -2.835 -72.142 1.00 85.44 176 ALA A N 1
ATOM 1375 C CA . ALA A 1 176 ? 23.047 -4.149 -72.000 1.00 85.44 176 ALA A CA 1
ATOM 1376 C C . ALA A 1 176 ? 22.494 -4.927 -70.793 1.00 85.44 176 ALA A C 1
ATOM 1378 O O . ALA A 1 176 ? 22.21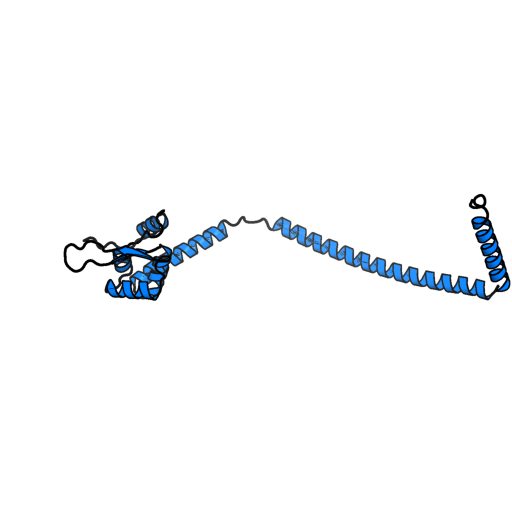4 -6.124 -70.902 1.00 85.44 176 ALA A O 1
ATOM 1379 N N . ARG A 1 177 ? 22.287 -4.258 -69.650 1.00 89.25 177 ARG A N 1
ATOM 1380 C CA . ARG A 1 177 ? 21.702 -4.878 -68.453 1.00 89.25 177 ARG A CA 1
ATOM 1381 C C . ARG A 1 177 ? 20.269 -5.345 -68.698 1.00 89.25 177 ARG A C 1
ATOM 1383 O O . ARG A 1 177 ? 19.923 -6.452 -68.295 1.00 89.25 177 ARG A O 1
ATOM 1390 N N . GLU A 1 178 ? 19.449 -4.540 -69.366 1.00 90.00 178 GLU A N 1
ATOM 1391 C CA . GLU A 1 178 ? 18.064 -4.905 -69.671 1.00 90.00 178 GLU A CA 1
ATOM 1392 C C . GLU A 1 178 ? 17.989 -6.121 -70.606 1.00 90.00 178 GLU A C 1
ATOM 1394 O O . GLU A 1 178 ? 17.186 -7.030 -70.385 1.00 90.00 178 GLU A O 1
ATOM 1399 N N . ILE A 1 179 ? 18.869 -6.187 -71.609 1.00 88.00 179 ILE A N 1
ATOM 1400 C CA . ILE A 1 179 ? 18.974 -7.347 -72.505 1.00 88.00 179 ILE A CA 1
ATOM 1401 C C . ILE A 1 179 ? 19.335 -8.612 -71.715 1.00 88.00 179 ILE A C 1
ATOM 1403 O O . ILE A 1 179 ? 18.705 -9.653 -71.915 1.00 88.00 179 ILE A O 1
ATOM 1407 N N . ILE A 1 180 ? 20.305 -8.527 -70.797 1.00 85.81 180 ILE A N 1
ATOM 1408 C CA . ILE A 1 180 ? 20.712 -9.657 -69.948 1.00 85.81 180 ILE A CA 1
ATOM 1409 C C . ILE A 1 180 ? 19.543 -10.131 -69.074 1.00 85.81 180 ILE A C 1
ATOM 1411 O O . ILE A 1 180 ? 19.271 -11.330 -69.025 1.00 85.81 180 ILE A O 1
ATOM 1415 N N . GLU A 1 181 ? 18.822 -9.216 -68.422 1.00 89.25 181 GLU A N 1
ATOM 1416 C CA . GLU A 1 181 ? 17.671 -9.568 -67.579 1.00 89.25 181 GLU A CA 1
ATOM 1417 C C . GLU A 1 181 ? 16.532 -10.205 -68.388 1.00 89.25 181 GLU A C 1
ATOM 1419 O O . GLU A 1 181 ? 15.992 -11.240 -67.991 1.00 89.25 181 GLU A O 1
ATOM 1424 N N . ARG A 1 182 ? 16.210 -9.670 -69.574 1.00 88.69 182 ARG A N 1
ATOM 1425 C CA . ARG A 1 182 ? 15.212 -10.273 -70.476 1.00 88.69 182 ARG A CA 1
ATOM 1426 C C . ARG A 1 182 ? 15.624 -11.675 -70.927 1.00 88.69 182 ARG A C 1
ATOM 1428 O O . ARG A 1 182 ? 14.794 -12.582 -70.944 1.00 88.69 182 ARG A O 1
ATOM 1435 N N . ALA A 1 183 ? 16.899 -11.875 -71.259 1.00 85.50 183 ALA A N 1
ATOM 1436 C CA . ALA A 1 183 ? 17.416 -13.184 -71.647 1.00 85.50 183 ALA A CA 1
ATOM 1437 C C . ALA A 1 183 ? 17.341 -14.195 -70.489 1.00 85.50 183 ALA A C 1
ATOM 1439 O O . ALA A 1 183 ? 16.925 -15.333 -70.708 1.00 85.50 183 ALA A O 1
ATOM 1440 N N . LYS A 1 184 ? 17.663 -13.777 -69.256 1.00 86.44 184 LYS A N 1
ATOM 1441 C CA . LYS A 1 184 ? 17.510 -14.602 -68.044 1.00 86.44 184 LYS A CA 1
ATOM 1442 C C . LYS A 1 184 ? 16.055 -14.994 -67.784 1.00 86.44 184 LYS A C 1
ATOM 1444 O O . LYS A 1 184 ? 15.790 -16.142 -67.440 1.00 86.44 184 LYS A O 1
ATOM 1449 N N . GLN A 1 185 ? 15.111 -14.075 -67.984 1.00 85.75 185 GLN A N 1
ATOM 1450 C CA . GLN A 1 185 ? 13.680 -14.366 -67.836 1.00 85.75 185 GLN A CA 1
ATOM 1451 C C . GLN A 1 185 ? 13.168 -15.338 -68.908 1.00 85.75 185 GLN A C 1
ATOM 1453 O O . GLN A 1 185 ? 12.394 -16.242 -68.602 1.00 85.75 185 GLN A O 1
ATOM 1458 N N . ALA A 1 186 ? 13.611 -15.178 -70.159 1.00 84.88 186 ALA A N 1
ATOM 1459 C CA . ALA A 1 186 ? 13.199 -16.033 -71.272 1.00 84.88 186 ALA A CA 1
ATOM 1460 C C . ALA A 1 186 ? 13.854 -17.424 -71.243 1.00 84.88 186 ALA A C 1
ATOM 1462 O O . ALA A 1 186 ? 13.304 -18.383 -71.784 1.00 84.88 186 ALA A O 1
ATOM 1463 N N . ASN A 1 187 ? 15.029 -17.548 -70.622 1.00 80.88 187 ASN A N 1
ATOM 1464 C CA . ASN A 1 187 ? 15.783 -18.789 -70.569 1.00 80.88 187 ASN A CA 1
ATOM 1465 C C . ASN A 1 187 ? 16.314 -19.062 -69.156 1.00 80.88 187 ASN A C 1
ATOM 1467 O O . ASN A 1 187 ? 17.345 -18.533 -68.738 1.00 80.88 187 ASN A O 1
ATOM 1471 N N . LYS A 1 188 ? 15.646 -19.996 -68.468 1.00 74.50 188 LYS A N 1
ATOM 1472 C CA . LYS A 1 188 ? 15.964 -20.422 -67.095 1.00 74.50 188 LYS A CA 1
ATOM 1473 C C . LYS A 1 188 ? 17.382 -20.976 -66.892 1.00 74.50 188 LYS A C 1
ATOM 1475 O O . LYS A 1 188 ? 17.786 -21.161 -65.753 1.00 74.50 188 LYS A O 1
ATOM 1480 N N . TYR A 1 189 ? 18.119 -21.282 -67.963 1.00 77.94 189 TYR A N 1
ATOM 1481 C CA . TYR A 1 189 ? 19.496 -21.781 -67.882 1.00 77.94 189 TYR A CA 1
ATOM 1482 C C . TYR A 1 189 ? 20.557 -20.663 -67.912 1.00 77.94 189 TYR A C 1
ATOM 1484 O O . TYR A 1 189 ? 21.740 -20.962 -67.804 1.00 77.94 189 TYR A O 1
ATOM 1492 N N . LEU A 1 190 ? 20.163 -19.389 -68.062 1.00 70.75 190 LEU A N 1
ATOM 1493 C CA . LEU A 1 190 ? 21.082 -18.238 -68.117 1.00 70.75 190 LEU A CA 1
ATOM 1494 C C . LEU A 1 190 ? 21.284 -17.522 -66.766 1.00 70.75 190 LEU A C 1
ATOM 1496 O O . LEU A 1 190 ? 22.023 -16.539 -66.699 1.00 70.75 190 LEU A O 1
ATOM 1500 N N . SER A 1 191 ? 20.655 -17.983 -65.682 1.00 62.53 191 SER A N 1
ATOM 1501 C CA . SER A 1 191 ? 20.960 -17.509 -64.327 1.00 62.53 191 SER A CA 1
ATOM 1502 C C . SER A 1 191 ? 22.126 -18.315 -63.738 1.00 62.53 191 SER A C 1
ATOM 1504 O O . SER A 1 191 ? 21.900 -19.332 -63.081 1.00 62.53 191 SER A O 1
ATOM 1506 N N . VAL A 1 192 ? 23.359 -17.879 -64.001 1.00 57.09 192 VAL A N 1
ATOM 1507 C CA . VAL A 1 192 ? 24.552 -18.278 -63.230 1.00 57.09 192 VAL A CA 1
ATOM 1508 C C . VAL A 1 192 ? 24.971 -17.110 -62.352 1.00 57.09 192 VAL A C 1
ATOM 1510 O O . VAL A 1 192 ? 24.881 -15.958 -62.847 1.00 57.09 192 VAL A O 1
#